Protein AF-0000000067519388 (afdb_homodimer)

InterPro domains:
  IPR005149 Transcription regulator PadR, N-terminal [PF03551] (12-84)
  IPR036388 Winged helix-like DNA-binding domain superfamily [G3DSA:1.10.10.10] (2-97)
  IPR036390 Winged helix DNA-binding domain superfamily [SSF46785] (9-95)
  IPR052509 Metal-responsive DNA-binding regulator [PTHR33169] (10-103)

Sequence (226 aa):
MKHTGRHTGAFLLLFLAEGDNYGGQLLQKCEEELPVNPIDSAILYRTLKKLENEGAIESYVSTDYQDKPRKMYKITSAGKEQLADFQMDIEEKMKNLSFFLGKYKDLQEPDHDMKHTGRHTGAFLLLFLAEGDNYGGQLLQKCEEELPVNPIDSAILYRTLKKLENEGAIESYVSTDYQDKPRKMYKITSAGKEQLADFQMDIEEKMKNLSFFLGKYKDLQEPDHD

Nearest PDB structures (foldseek):
  6abt-assembly1_A  TM=7.427E-01  e=1.044E-06  Listeria monocytogenes
  7q34-assembly2_C  TM=7.460E-01  e=3.657E-06  Lactococcus lactis subsp. lactis
  5x11-assembly4_G  TM=7.293E-01  e=1.130E-05  Bacillus spizizenii str. W23
  2zfw-assembly1_A  TM=8.003E-01  e=2.397E-05  Synechococcus sp.
  1j0r-assembly2_B  TM=7.216E-01  e=1.046E-02  Bacillus subtilis

pLDDT: mean 90.97, std 15.03, range [30.31, 98.88]

Radius of gyration: 21.8 Å; Cα contacts (8 Å, |Δi|>4): 257; chains: 2; bounding box: 28×69×54 Å

Secondary structure (DSSP, 8-state):
-----TTHHHHHHHHHHH--EEHHHHHHHHHHH-SS----HHHHHHHHHHHHHTTSEEEEEE--SSSS-EEEEEE-HHHHHHHHHHHHHHHHHHHHHHHHHHHHHHHHS----/-----TTHHHHHHHHHHH--EEHHHHHHHHHHH-SS----HHHHHHHHHHHHHTTSEEEEEE--SSSS-EEEEEE-HHHHHHHHHHHHHHHHHHHHHHHHHHHHHHHHS----

Foldseek 3Di:
DQPLPPCLLLLLLVVQVVHKDALVVSQVCLVPPPPDRSDDSVSSVVSVVVCVVVVQKDWDWDPPDPPDITIIIHGDPVVVVVNVVSVVVVVVVVVVVVVVVVVVVCVVPPPPD/DQPLPPCLLLLLLVVQVVHKDALVVSQVCLVPPPPDRSDDSVSSVVSVVVCVVVVQKDWDWDPPDPPDITIIIHGDPVVVVVNVVSVVVVVVVVVVVVVVVVVVVCVVPPPPD

Structure (mmCIF, N/CA/C/O backbone):
data_AF-0000000067519388-model_v1
#
loop_
_entity.id
_entity.type
_entity.pdbx_description
1 polymer 'Transcriptional regulator, PadR family'
#
loop_
_atom_site.group_PDB
_atom_site.id
_atom_site.type_symbol
_atom_site.label_atom_id
_atom_site.label_alt_id
_atom_site.label_comp_id
_atom_site.label_asym_id
_atom_site.label_entity_id
_atom_site.label_seq_id
_atom_site.pdbx_PDB_ins_code
_atom_site.Cartn_x
_atom_site.Cartn_y
_atom_site.Cartn_z
_atom_site.occupancy
_atom_site.B_iso_or_equiv
_atom_site.auth_seq_id
_atom_site.auth_comp_id
_atom_site.auth_asym_id
_atom_site.auth_atom_id
_atom_site.pdbx_PDB_model_num
ATOM 1 N N . MET A 1 1 ? 15.117 -6.594 8.828 1 30.31 1 MET A N 1
ATOM 2 C CA . MET A 1 1 ? 14.141 -7.613 8.445 1 30.31 1 MET A CA 1
ATOM 3 C C . MET A 1 1 ? 13.398 -7.199 7.176 1 30.31 1 MET A C 1
ATOM 5 O O . MET A 1 1 ? 12.906 -6.074 7.078 1 30.31 1 MET A O 1
ATOM 9 N N . LYS A 1 2 ? 13.758 -7.914 6.152 1 40.78 2 LYS A N 1
ATOM 10 C CA . LYS A 1 2 ? 13.18 -7.547 4.863 1 40.78 2 LYS A CA 1
ATOM 11 C C . LYS A 1 2 ? 11.656 -7.562 4.914 1 40.78 2 LYS A C 1
ATOM 13 O O . LYS A 1 2 ? 11.062 -8.375 5.625 1 40.78 2 LYS A O 1
ATOM 18 N N . HIS A 1 3 ? 11.031 -6.512 4.859 1 46 3 HIS A N 1
ATOM 19 C CA . HIS A 1 3 ? 9.602 -6.223 4.91 1 46 3 HIS A CA 1
ATOM 20 C C . HIS A 1 3 ? 8.82 -7.145 3.977 1 46 3 HIS A C 1
ATOM 22 O O . HIS A 1 3 ? 9.312 -7.512 2.908 1 46 3 HIS A O 1
ATOM 28 N N . THR A 1 4 ? 8.344 -8.25 4.668 1 49.72 4 THR A N 1
ATOM 29 C CA . THR A 1 4 ? 7.375 -9.062 3.938 1 49.72 4 THR A CA 1
ATOM 30 C C . THR A 1 4 ? 6.383 -8.172 3.188 1 49.72 4 THR A C 1
ATOM 32 O O . THR A 1 4 ? 5.902 -7.176 3.729 1 49.72 4 THR A O 1
ATOM 35 N N . GLY A 1 5 ? 6.848 -8.062 2.025 1 57.84 5 GLY A N 1
ATOM 36 C CA . GLY A 1 5 ? 6.027 -7.172 1.221 1 57.84 5 GLY A CA 1
ATOM 37 C C . GLY A 1 5 ? 4.539 -7.402 1.411 1 57.84 5 GLY A C 1
ATOM 38 O O . GLY A 1 5 ? 4.066 -8.539 1.345 1 57.84 5 GLY A O 1
ATOM 39 N N . ARG A 1 6 ? 3.838 -6.504 1.97 1 68.06 6 ARG A N 1
ATOM 40 C CA . ARG A 1 6 ? 2.414 -6.473 2.287 1 68.06 6 ARG A CA 1
ATOM 41 C C . ARG A 1 6 ? 1.591 -7.109 1.171 1 68.06 6 ARG A C 1
ATOM 43 O O . ARG A 1 6 ? 0.549 -7.715 1.429 1 68.06 6 ARG A O 1
ATOM 50 N N . HIS A 1 7 ? 2.145 -7.23 0.018 1 89.12 7 HIS A N 1
ATOM 51 C CA . HIS A 1 7 ? 1.306 -7.68 -1.088 1 89.12 7 HIS A CA 1
ATOM 52 C C . HIS A 1 7 ? 1.914 -8.891 -1.783 1 89.12 7 HIS A C 1
ATOM 54 O O . HIS A 1 7 ? 1.511 -9.242 -2.895 1 89.12 7 HIS A O 1
ATOM 60 N N . THR A 1 8 ? 2.803 -9.586 -1.057 1 95.25 8 THR A N 1
ATOM 61 C CA . THR A 1 8 ? 3.48 -10.719 -1.671 1 95.25 8 THR A CA 1
ATOM 62 C C . THR A 1 8 ? 2.482 -11.82 -2.02 1 95.25 8 THR A C 1
ATOM 64 O O . THR A 1 8 ? 2.516 -12.367 -3.123 1 95.25 8 THR A O 1
ATOM 67 N N . GLY A 1 9 ? 1.597 -12.102 -1.087 1 97.38 9 GLY A N 1
ATOM 68 C CA . GLY A 1 9 ? 0.578 -13.109 -1.345 1 97.38 9 GLY A CA 1
ATOM 69 C C . GLY A 1 9 ? -0.268 -12.797 -2.566 1 97.38 9 GLY A C 1
ATOM 70 O O . GLY A 1 9 ? -0.594 -13.695 -3.344 1 97.38 9 GLY A O 1
ATOM 71 N N . ALA A 1 10 ? -0.583 -11.57 -2.732 1 97.81 10 ALA A N 1
ATOM 72 C CA . ALA A 1 10 ? -1.388 -11.141 -3.871 1 97.81 10 ALA A CA 1
ATOM 73 C C . ALA A 1 10 ? -0.68 -11.438 -5.191 1 97.81 10 ALA A C 1
ATOM 75 O O . ALA A 1 10 ? -1.286 -11.977 -6.121 1 97.81 10 ALA A O 1
ATOM 76 N N . PHE A 1 11 ? 0.58 -11.117 -5.219 1 97.81 11 PHE A N 1
ATOM 77 C CA . PHE A 1 11 ? 1.343 -11.312 -6.445 1 97.81 11 PHE A CA 1
ATOM 78 C C . PHE A 1 11 ? 1.516 -12.797 -6.742 1 97.81 11 PHE A C 1
ATOM 80 O O . PHE A 1 11 ? 1.426 -13.219 -7.898 1 97.81 11 PHE A O 1
ATOM 87 N N . LEU A 1 12 ? 1.751 -13.547 -5.699 1 98.44 12 LEU A N 1
ATOM 88 C CA . LEU A 1 12 ? 1.941 -14.977 -5.91 1 98.44 12 LEU A CA 1
ATOM 89 C C . LEU A 1 12 ? 0.646 -15.633 -6.379 1 98.44 12 LEU A C 1
ATOM 91 O O . LEU A 1 12 ? 0.663 -16.469 -7.281 1 98.44 12 LEU A O 1
ATOM 95 N N . LEU A 1 13 ? -0.438 -15.289 -5.785 1 98.69 13 LEU A N 1
ATOM 96 C CA . LEU A 1 13 ? -1.729 -15.797 -6.238 1 98.69 13 LEU A CA 1
ATOM 97 C C . LEU A 1 13 ? -2.004 -15.375 -7.68 1 98.69 13 LEU A C 1
ATOM 99 O O . LEU A 1 13 ? -2.568 -16.156 -8.453 1 98.69 13 LEU A O 1
ATOM 103 N N . LEU A 1 14 ? -1.642 -14.156 -7.965 1 98.56 14 LEU A N 1
ATOM 104 C CA . LEU A 1 14 ? -1.812 -13.641 -9.32 1 98.56 14 LEU A CA 1
ATOM 105 C C . LEU A 1 14 ? -1.062 -14.5 -10.328 1 98.56 14 LEU A C 1
ATOM 107 O O . LEU A 1 14 ? -1.627 -14.906 -11.344 1 98.56 14 LEU A O 1
ATOM 111 N N . PHE A 1 15 ? 0.205 -14.82 -10.047 1 98.44 15 PHE A N 1
ATOM 112 C CA . PH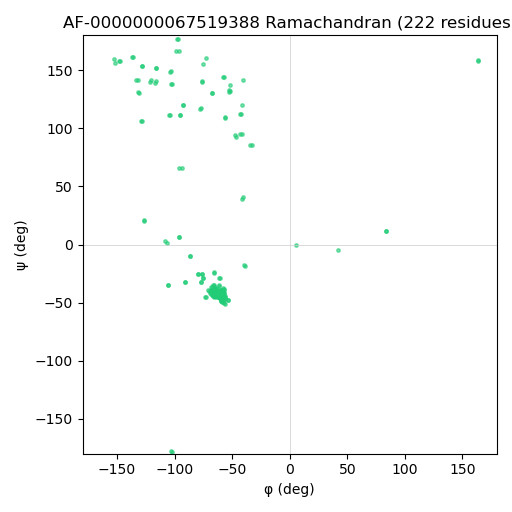E A 1 15 ? 1.018 -15.633 -10.945 1 98.44 15 PHE A CA 1
ATOM 113 C C . PHE A 1 15 ? 0.474 -17.047 -11.031 1 98.44 15 PHE A C 1
ATOM 115 O O . PHE A 1 15 ? 0.475 -17.656 -12.102 1 98.44 15 PHE A O 1
ATOM 122 N N . LEU A 1 16 ? -0.052 -17.547 -9.977 1 98.62 16 LEU A N 1
ATOM 123 C CA . LEU A 1 16 ? -0.571 -18.906 -9.961 1 98.62 16 LEU A CA 1
ATOM 124 C C . LEU A 1 16 ? -1.913 -18.984 -10.68 1 98.62 16 LEU A C 1
ATOM 126 O O . LEU A 1 16 ? -2.328 -20.062 -11.117 1 98.62 16 LEU A O 1
ATOM 130 N N . ALA A 1 17 ? -2.588 -17.859 -10.711 1 98.12 17 ALA A N 1
ATOM 131 C CA . ALA A 1 17 ? -3.838 -17.812 -11.461 1 98.12 17 ALA A CA 1
ATOM 132 C C . ALA A 1 17 ? -3.586 -17.984 -12.953 1 98.12 17 ALA A C 1
ATOM 134 O O . ALA A 1 17 ? -4.492 -18.359 -13.703 1 98.12 17 ALA A O 1
ATOM 135 N N . GLU A 1 18 ? -2.412 -17.672 -13.367 1 97.12 18 GLU A N 1
ATOM 136 C CA . GLU A 1 18 ? -2.027 -17.875 -14.758 1 97.12 18 GLU A CA 1
ATOM 137 C C . GLU A 1 18 ? -1.764 -19.359 -15.047 1 97.12 18 GLU A C 1
ATOM 139 O O . GLU A 1 18 ? -1.786 -19.766 -16.203 1 97.12 18 GLU A O 1
ATOM 144 N N . GLY A 1 19 ? -1.332 -20.094 -14.023 1 97.25 19 GLY A N 1
ATOM 145 C CA . GLY A 1 19 ? -1.005 -21.5 -14.141 1 97.25 19 GLY A CA 1
ATOM 146 C C . GLY A 1 19 ? -0.18 -22.031 -12.977 1 97.25 19 GLY A C 1
ATOM 147 O O . GLY A 1 19 ? 0.488 -21.25 -12.289 1 97.25 19 GLY A O 1
ATOM 148 N N . ASP A 1 20 ? -0.279 -23.328 -12.852 1 97.88 20 ASP A N 1
ATOM 149 C CA . ASP A 1 20 ? 0.53 -23.969 -11.82 1 97.88 20 ASP A CA 1
ATOM 150 C C . ASP A 1 20 ? 2.014 -23.672 -12.023 1 97.88 20 ASP A C 1
ATOM 152 O O . ASP A 1 20 ? 2.482 -23.562 -13.156 1 97.88 20 ASP A O 1
ATOM 156 N N . ASN A 1 21 ? 2.697 -23.531 -10.93 1 96.94 21 ASN A N 1
ATOM 157 C CA . ASN A 1 21 ? 4.121 -23.234 -11.016 1 96.94 21 ASN A CA 1
ATOM 158 C C . ASN A 1 21 ? 4.883 -23.75 -9.797 1 96.94 21 ASN A C 1
ATOM 160 O O . ASN A 1 21 ? 4.277 -24.062 -8.773 1 96.94 21 ASN A O 1
ATOM 164 N N . TYR A 1 22 ? 6.207 -23.922 -9.922 1 96.62 22 TYR A N 1
ATOM 165 C CA . TYR A 1 22 ? 7.039 -24.25 -8.773 1 96.62 22 TYR A CA 1
ATOM 166 C C . TYR A 1 22 ? 7.73 -23.016 -8.227 1 96.62 22 TYR A C 1
ATOM 168 O O . TYR A 1 22 ? 7.727 -21.953 -8.859 1 96.62 22 TYR A O 1
ATOM 176 N N . GLY A 1 23 ? 8.281 -23.125 -7.055 1 97.19 23 GLY A N 1
ATOM 177 C CA . GLY A 1 23 ? 8.844 -21.984 -6.336 1 97.19 23 GLY A CA 1
ATOM 178 C C . GLY A 1 23 ? 9.898 -21.234 -7.133 1 97.19 23 GLY A C 1
ATOM 179 O O . GLY A 1 23 ? 9.891 -20 -7.18 1 97.19 23 GLY A O 1
ATOM 180 N N . GLY A 1 24 ? 10.75 -21.984 -7.723 1 96.62 24 GLY A N 1
ATOM 181 C CA . GLY A 1 24 ? 11.812 -21.375 -8.5 1 96.62 24 GLY A CA 1
ATOM 182 C C . GLY A 1 24 ? 11.305 -20.531 -9.656 1 96.62 24 GLY A C 1
ATOM 183 O O . GLY A 1 24 ? 11.82 -19.453 -9.914 1 96.62 24 GLY A O 1
ATOM 184 N N . GLN A 1 25 ? 10.391 -21.031 -10.312 1 96.69 25 GLN A N 1
ATOM 185 C CA . GLN A 1 25 ? 9.812 -20.281 -11.43 1 96.69 25 GLN A CA 1
ATOM 186 C C . GLN A 1 25 ? 9.047 -19.062 -10.93 1 96.69 25 GLN A C 1
ATOM 188 O O . GLN A 1 25 ? 9.062 -18 -11.578 1 96.69 25 GLN A O 1
ATOM 193 N N . LEU A 1 26 ? 8.359 -19.203 -9.859 1 98.12 26 LEU A N 1
ATOM 194 C CA . LEU A 1 26 ? 7.664 -18.062 -9.273 1 98.12 26 LEU A CA 1
ATOM 195 C C . LEU A 1 26 ? 8.648 -16.969 -8.875 1 98.12 26 LEU A C 1
ATOM 197 O O . LEU A 1 26 ? 8.391 -15.781 -9.086 1 98.12 26 LEU A O 1
ATOM 201 N N . LEU A 1 27 ? 9.711 -17.406 -8.32 1 97.75 27 LEU A N 1
ATOM 202 C CA . LEU A 1 27 ? 10.75 -16.469 -7.941 1 97.75 27 LEU A CA 1
ATOM 203 C C . LEU A 1 27 ? 11.273 -15.719 -9.164 1 97.75 27 LEU A C 1
ATOM 205 O O . LEU A 1 27 ? 11.438 -14.492 -9.125 1 97.75 27 LEU A O 1
ATOM 209 N N . GLN A 1 28 ? 11.477 -16.438 -10.219 1 97.81 28 GLN A N 1
ATOM 210 C CA . GLN A 1 28 ? 11.945 -15.852 -11.469 1 97.81 28 GLN A CA 1
ATOM 211 C C . GLN A 1 28 ? 10.93 -14.867 -12.031 1 97.81 28 GLN A C 1
ATOM 213 O O . GLN A 1 28 ? 11.297 -13.797 -12.516 1 97.81 28 GLN A O 1
ATOM 218 N N . LYS A 1 29 ? 9.68 -15.211 -11.984 1 97.75 29 LYS A N 1
ATOM 219 C CA . LYS A 1 29 ? 8.625 -14.32 -12.453 1 97.75 29 LYS A CA 1
ATOM 220 C C . LYS A 1 29 ? 8.609 -13.023 -11.656 1 97.75 29 LYS A C 1
ATOM 222 O O . LYS A 1 29 ? 8.445 -11.938 -12.234 1 97.75 29 LYS A O 1
ATOM 227 N N . CYS A 1 30 ? 8.742 -13.125 -10.336 1 97 30 CYS A N 1
ATOM 228 C CA . CYS A 1 30 ? 8.812 -11.93 -9.508 1 97 30 CYS A CA 1
ATOM 229 C C . CYS A 1 30 ? 9.953 -11.023 -9.953 1 97 30 CYS A C 1
ATOM 231 O O . CYS A 1 30 ? 9.773 -9.82 -10.109 1 97 30 CYS A O 1
ATOM 233 N N . GLU A 1 31 ? 11.07 -11.578 -10.211 1 97 31 GLU A N 1
ATOM 234 C CA . GLU A 1 31 ? 12.266 -10.836 -10.594 1 97 31 GLU A CA 1
ATOM 235 C C . GLU A 1 31 ? 12.102 -10.203 -11.969 1 97 31 GLU A C 1
ATOM 237 O O . GLU A 1 31 ? 12.523 -9.062 -12.195 1 97 31 GLU A O 1
ATOM 242 N N . GLU A 1 32 ? 11.438 -10.891 -12.836 1 97.81 32 GLU A N 1
ATOM 243 C CA . GLU A 1 32 ? 11.391 -10.484 -14.234 1 97.81 32 GLU A CA 1
ATOM 244 C C . GLU A 1 32 ? 10.195 -9.562 -14.5 1 97.81 32 GLU A C 1
ATOM 246 O O . GLU A 1 32 ? 10.266 -8.68 -15.359 1 97.81 32 GLU A O 1
ATOM 251 N N . GLU A 1 33 ? 9.141 -9.789 -13.789 1 97.69 33 GLU A N 1
ATOM 252 C CA . GLU A 1 33 ? 7.914 -9.133 -14.219 1 97.69 33 GLU A CA 1
ATOM 253 C C . GLU A 1 33 ? 7.562 -7.969 -13.297 1 97.69 33 GLU A C 1
ATOM 255 O O . GLU A 1 33 ? 6.957 -6.984 -13.734 1 97.69 33 GLU A O 1
ATOM 260 N N . LEU A 1 34 ? 7.828 -8.078 -12.023 1 96.56 34 LEU A N 1
ATOM 261 C CA . LEU A 1 34 ? 7.469 -6.988 -11.125 1 96.56 34 LEU A CA 1
ATOM 262 C C . LEU A 1 34 ? 8.305 -5.75 -11.414 1 96.56 34 LEU A C 1
ATOM 264 O O . LEU A 1 34 ? 9.539 -5.828 -11.492 1 96.56 34 LEU A O 1
ATOM 268 N N . PRO A 1 35 ? 7.66 -4.637 -11.547 1 96.69 35 PRO A N 1
ATOM 269 C CA . PRO A 1 35 ? 8.414 -3.404 -11.781 1 96.69 35 PRO A CA 1
ATOM 270 C C . PRO A 1 35 ? 9.43 -3.109 -10.68 1 96.69 35 PRO A C 1
ATOM 272 O O . PRO A 1 35 ? 10.539 -2.652 -10.961 1 96.69 35 PRO A O 1
ATOM 275 N N . VAL A 1 36 ? 9.07 -3.273 -9.469 1 94.38 36 VAL A N 1
ATOM 276 C CA . VAL A 1 36 ? 9.922 -3.172 -8.289 1 94.38 36 VAL A CA 1
ATOM 277 C C . VAL A 1 36 ? 9.766 -4.422 -7.426 1 94.38 36 VAL A C 1
ATOM 279 O O . VAL A 1 36 ? 8.789 -4.551 -6.688 1 94.38 36 VAL A O 1
ATOM 282 N N . ASN A 1 37 ? 10.75 -5.289 -7.422 1 93.12 37 ASN A N 1
ATOM 283 C CA . ASN A 1 37 ? 10.586 -6.594 -6.793 1 93.12 37 ASN A CA 1
ATOM 284 C C . ASN A 1 37 ? 11.109 -6.598 -5.359 1 93.12 37 ASN A C 1
ATOM 286 O O . ASN A 1 37 ? 12.32 -6.539 -5.133 1 93.12 37 ASN A O 1
ATOM 290 N N . PRO A 1 38 ? 10.234 -6.707 -4.445 1 90.06 38 PRO A N 1
ATOM 291 C CA . PRO A 1 38 ? 10.68 -6.824 -3.053 1 90.06 38 PRO A CA 1
ATOM 292 C C . PRO A 1 38 ? 10.75 -8.273 -2.574 1 90.06 38 PRO A C 1
ATOM 294 O O . PRO A 1 38 ? 10.984 -8.523 -1.39 1 90.06 38 PRO A O 1
ATOM 297 N N . ILE A 1 39 ? 10.555 -9.219 -3.395 1 94.38 39 ILE A N 1
ATOM 298 C CA . ILE A 1 39 ? 10.344 -10.609 -2.998 1 94.38 39 ILE A CA 1
ATOM 299 C C . ILE A 1 39 ? 11.609 -11.422 -3.258 1 94.38 39 ILE A C 1
ATOM 301 O O . ILE A 1 39 ? 12.016 -11.594 -4.41 1 94.38 39 ILE A O 1
ATOM 305 N N . ASP A 1 40 ? 12.219 -11.836 -2.154 1 94.75 40 ASP A N 1
ATOM 306 C CA . ASP A 1 40 ? 13.336 -12.773 -2.293 1 94.75 40 ASP A CA 1
ATOM 307 C C . ASP A 1 40 ? 12.906 -14.195 -1.941 1 94.75 40 ASP A C 1
ATOM 309 O O . ASP A 1 40 ? 11.727 -14.445 -1.687 1 94.75 40 ASP A O 1
ATOM 313 N N . SER A 1 41 ? 13.883 -15.125 -1.99 1 96 41 SER A N 1
ATOM 314 C CA . SER A 1 41 ? 13.578 -16.547 -1.804 1 96 41 SER A CA 1
ATOM 315 C C . SER A 1 41 ? 12.922 -16.797 -0.449 1 96 41 SER A C 1
ATOM 317 O O . SER A 1 41 ? 11.914 -17.484 -0.362 1 96 41 SER A O 1
ATOM 319 N N . ALA A 1 42 ? 13.453 -16.219 0.549 1 95.75 42 ALA A N 1
ATOM 320 C CA . ALA A 1 42 ? 12.922 -16.422 1.895 1 95.75 42 ALA A CA 1
ATOM 321 C C . ALA A 1 42 ? 11.477 -15.945 1.99 1 95.75 42 ALA A C 1
ATOM 323 O O . ALA A 1 42 ? 10.609 -16.672 2.486 1 95.75 42 ALA A O 1
ATOM 324 N N . ILE A 1 43 ? 11.211 -14.812 1.463 1 96 43 ILE A N 1
ATOM 325 C CA . ILE A 1 43 ? 9.883 -14.203 1.49 1 96 43 ILE A CA 1
ATOM 326 C C . ILE A 1 43 ? 8.914 -15.047 0.662 1 96 43 ILE A C 1
ATOM 328 O O . ILE A 1 43 ? 7.781 -15.297 1.081 1 96 43 ILE A O 1
ATOM 332 N N . LEU A 1 44 ? 9.359 -15.438 -0.458 1 97.25 44 LEU A N 1
ATOM 333 C CA . LEU A 1 44 ? 8.5 -16.203 -1.359 1 97.25 44 LEU A CA 1
ATOM 334 C C . LEU A 1 44 ? 8.023 -17.5 -0.695 1 97.25 44 LEU A C 1
ATOM 336 O O . LEU A 1 44 ? 6.824 -17.766 -0.644 1 97.25 44 LEU A O 1
ATOM 340 N N . TYR A 1 45 ? 8.938 -18.188 -0.136 1 97.5 45 TYR A N 1
ATOM 341 C CA . TYR A 1 45 ? 8.586 -19.516 0.359 1 97.5 45 TYR A CA 1
ATOM 342 C C . TYR A 1 45 ? 7.82 -19.422 1.673 1 97.5 45 TYR A C 1
ATOM 344 O O . TYR A 1 45 ? 6.953 -20.25 1.955 1 97.5 45 TYR A O 1
ATOM 352 N N . ARG A 1 46 ? 8.117 -18.469 2.414 1 97.31 46 ARG A N 1
ATOM 353 C CA . ARG A 1 46 ? 7.316 -18.203 3.604 1 97.31 46 ARG A CA 1
ATOM 354 C C . ARG A 1 46 ? 5.875 -17.875 3.227 1 97.31 46 ARG A C 1
ATOM 356 O O . ARG A 1 46 ? 4.938 -18.344 3.881 1 97.31 46 ARG A O 1
ATOM 363 N N . THR A 1 47 ? 5.781 -17.062 2.24 1 97.75 47 THR A N 1
ATOM 364 C CA . THR A 1 47 ? 4.453 -16.672 1.796 1 97.75 47 THR A CA 1
ATOM 365 C C . THR A 1 47 ? 3.713 -17.859 1.18 1 97.75 47 THR A C 1
ATOM 367 O O . THR A 1 47 ? 2.51 -18.016 1.396 1 97.75 47 THR A O 1
ATOM 370 N N . LEU A 1 48 ? 4.402 -18.672 0.421 1 98.19 48 LEU A N 1
ATOM 371 C CA . LEU A 1 48 ? 3.783 -19.875 -0.13 1 98.19 48 LEU A CA 1
ATOM 372 C C . LEU A 1 48 ? 3.273 -20.781 0.984 1 98.19 48 LEU A C 1
ATOM 374 O O . LEU A 1 48 ? 2.16 -21.312 0.903 1 98.19 48 LEU A O 1
ATOM 378 N N . LYS A 1 49 ? 4.086 -20.953 1.953 1 98 49 LYS A N 1
ATOM 379 C CA . LYS A 1 49 ? 3.688 -21.766 3.09 1 98 49 LYS A CA 1
ATOM 380 C C . LYS A 1 49 ? 2.443 -21.203 3.77 1 98 49 LYS A C 1
ATOM 382 O O . LYS A 1 49 ? 1.519 -21.953 4.102 1 98 49 LYS A O 1
ATOM 387 N N . LYS A 1 50 ? 2.422 -19.969 4.008 1 97.88 50 LYS A N 1
ATOM 388 C CA . LYS A 1 50 ? 1.271 -19.297 4.613 1 97.88 50 LYS A CA 1
ATOM 389 C C . LYS A 1 50 ? 0.015 -19.5 3.77 1 97.88 50 LYS A C 1
ATOM 391 O O . LYS A 1 50 ? -1.043 -19.844 4.297 1 97.88 50 LYS A O 1
ATOM 396 N N . LEU A 1 51 ? 0.125 -19.25 2.465 1 98.38 51 LEU A N 1
ATOM 397 C CA . LEU A 1 51 ? -1.002 -19.406 1.55 1 98.38 51 LEU A CA 1
ATOM 398 C C . LEU A 1 51 ? -1.52 -20.844 1.558 1 98.38 51 LEU A C 1
ATOM 400 O O . LEU A 1 51 ? -2.727 -21.062 1.463 1 98.38 51 LEU A O 1
ATOM 404 N N . GLU A 1 52 ? -0.606 -21.75 1.62 1 98.62 52 GLU A N 1
ATOM 405 C CA . GLU A 1 52 ? -0.986 -23.156 1.67 1 98.62 52 GLU A CA 1
ATOM 406 C C . GLU A 1 52 ? -1.73 -23.484 2.961 1 98.62 52 GLU A C 1
ATOM 408 O O . GLU A 1 52 ? -2.764 -24.156 2.936 1 98.62 52 GLU A O 1
ATOM 413 N N . ASN A 1 53 ? -1.191 -22.953 4.086 1 98.31 53 ASN A N 1
ATOM 414 C CA . ASN A 1 53 ? -1.837 -23.141 5.379 1 98.31 53 ASN A CA 1
ATOM 415 C C . ASN A 1 53 ? -3.238 -22.547 5.402 1 98.31 53 ASN A C 1
ATOM 417 O O . ASN A 1 53 ? -4.137 -23.062 6.062 1 98.31 53 ASN A O 1
ATOM 421 N N . GLU A 1 54 ? -3.457 -21.531 4.629 1 97.81 54 GLU A N 1
ATOM 422 C CA . GLU A 1 54 ? -4.734 -20.828 4.559 1 97.81 54 GLU A CA 1
ATOM 423 C C . GLU A 1 54 ? -5.68 -21.5 3.562 1 97.81 54 GLU A C 1
ATOM 425 O O . GLU A 1 54 ? -6.836 -21.094 3.432 1 97.81 54 GLU A O 1
ATOM 430 N N . GLY A 1 55 ? -5.156 -22.391 2.84 1 98.56 55 GLY A N 1
ATOM 431 C CA . GLY A 1 55 ? -5.957 -23.109 1.866 1 98.56 55 GLY A CA 1
ATOM 432 C C . GLY A 1 55 ? -6.109 -22.375 0.55 1 98.56 55 GLY A C 1
ATOM 433 O O . GLY A 1 55 ? -6.938 -22.75 -0.284 1 98.56 55 GLY A O 1
ATOM 434 N N . ALA A 1 56 ? -5.359 -21.344 0.347 1 98.81 56 ALA A N 1
ATOM 435 C CA . ALA A 1 56 ? -5.457 -20.531 -0.861 1 98.81 56 ALA A CA 1
ATOM 436 C C . ALA A 1 56 ? -4.727 -21.188 -2.029 1 98.81 56 ALA A C 1
ATOM 438 O O . ALA A 1 56 ? -5.004 -20.891 -3.191 1 98.81 56 ALA A O 1
ATOM 439 N N . ILE A 1 57 ? -3.744 -22.016 -1.699 1 98.88 57 ILE A N 1
ATOM 440 C CA . ILE A 1 57 ? -3.057 -22.812 -2.705 1 98.88 57 ILE A CA 1
ATOM 441 C C . ILE A 1 57 ? -2.871 -24.25 -2.191 1 98.88 57 ILE A C 1
ATOM 443 O O . ILE A 1 57 ? -3.047 -24.516 -1 1 98.88 57 ILE A O 1
ATOM 447 N N . GLU A 1 58 ? -2.637 -25.109 -3.08 1 98.81 58 GLU A N 1
ATOM 448 C CA . GLU A 1 58 ? -2.252 -26.484 -2.779 1 98.81 58 GLU A CA 1
ATOM 449 C C . GLU A 1 58 ? -0.988 -26.891 -3.535 1 98.81 58 GLU A C 1
ATOM 451 O O . GLU A 1 58 ? -0.662 -26.297 -4.566 1 98.81 58 GLU A O 1
ATOM 456 N N . SER A 1 59 ? -0.297 -27.812 -2.969 1 98.06 59 SER A N 1
ATOM 457 C CA . SER A 1 59 ? 0.912 -28.281 -3.641 1 98.06 59 SER A CA 1
ATOM 458 C C . SER A 1 59 ? 0.792 -29.75 -4.043 1 98.06 59 SER A C 1
ATOM 460 O O . SER A 1 59 ? -0.019 -30.484 -3.479 1 98.06 59 SER A O 1
ATOM 462 N N . TYR A 1 60 ? 1.452 -30.109 -5.027 1 96.5 60 TYR A N 1
ATOM 463 C CA . TYR A 1 60 ? 1.558 -31.484 -5.484 1 96.5 60 TYR A CA 1
ATOM 464 C C . TYR A 1 60 ? 2.918 -31.75 -6.121 1 96.5 60 TYR A C 1
ATOM 466 O O . TYR A 1 60 ? 3.627 -30.812 -6.492 1 96.5 60 TYR A O 1
ATOM 474 N N . VAL A 1 61 ? 3.297 -33 -6.152 1 94.75 61 VAL A N 1
ATOM 475 C CA . VAL A 1 61 ? 4.574 -33.375 -6.758 1 94.75 61 VAL A CA 1
ATOM 476 C C . VAL A 1 61 ? 4.363 -33.75 -8.227 1 94.75 61 VAL A C 1
ATOM 478 O O . VAL A 1 61 ? 3.488 -34.531 -8.547 1 94.75 61 VAL A O 1
ATOM 481 N N . SER A 1 62 ? 5.035 -33 -9.102 1 90.44 62 SER A N 1
ATOM 482 C CA . SER A 1 62 ? 4.977 -33.312 -10.531 1 90.44 62 SER A CA 1
ATOM 483 C C . SER A 1 62 ? 6.25 -34 -10.992 1 90.44 62 SER A C 1
ATOM 485 O O . SER A 1 62 ? 7.352 -33.656 -10.578 1 90.44 62 SER A O 1
ATOM 487 N N . THR A 1 63 ? 6.094 -35.062 -11.859 1 83.75 63 THR A N 1
ATOM 488 C CA . THR A 1 63 ? 7.219 -35.812 -12.406 1 83.75 63 THR A CA 1
ATOM 489 C C . THR A 1 63 ? 7.418 -35.469 -13.883 1 83.75 63 THR A C 1
ATOM 491 O O . THR A 1 63 ? 8.164 -36.188 -14.578 1 83.75 63 THR A O 1
ATOM 494 N N . ASP A 1 64 ? 6.551 -34.531 -14.367 1 71.25 64 ASP A N 1
ATOM 495 C CA . ASP A 1 64 ? 6.566 -34.219 -15.789 1 71.25 64 ASP A CA 1
ATOM 496 C C . ASP A 1 64 ? 7.891 -33.562 -16.188 1 71.25 64 ASP A C 1
ATOM 498 O O . ASP A 1 64 ? 8.297 -33.625 -17.359 1 71.25 64 ASP A O 1
ATOM 502 N N . TYR A 1 65 ? 8.406 -32.812 -15.359 1 60.81 65 TYR A N 1
ATOM 503 C CA . TYR A 1 65 ? 9.648 -32.156 -15.75 1 60.81 65 TYR A CA 1
ATOM 504 C C . TYR A 1 65 ? 10.82 -33.125 -15.703 1 60.81 65 TYR A C 1
ATOM 506 O O . TYR A 1 65 ? 10.711 -34.219 -15.117 1 60.81 65 TYR A O 1
ATOM 514 N N . GLN A 1 66 ? 11.859 -32.781 -16.516 1 57.59 66 GLN A N 1
ATOM 515 C CA . GLN A 1 66 ? 13.125 -33.5 -16.609 1 57.59 66 GLN A CA 1
ATOM 516 C C . GLN A 1 66 ? 13.617 -33.938 -15.234 1 57.59 66 GLN A C 1
ATOM 518 O O . GLN A 1 66 ? 13.773 -33.125 -14.328 1 57.59 66 GLN A O 1
ATOM 523 N N . ASP A 1 67 ? 13.766 -35.312 -15.109 1 63.78 67 ASP A N 1
ATOM 524 C CA . ASP A 1 67 ? 14.359 -36.438 -14.352 1 63.78 67 ASP A CA 1
ATOM 525 C C . ASP A 1 67 ? 14.258 -36.188 -12.852 1 63.78 67 ASP A C 1
ATOM 527 O O . ASP A 1 67 ? 14.836 -36.938 -12.055 1 63.78 67 ASP A O 1
ATOM 531 N N . LYS A 1 68 ? 13.711 -34.875 -12.328 1 80.81 68 LYS A N 1
ATOM 532 C CA . LYS A 1 68 ? 13.602 -34.812 -10.867 1 80.81 68 LYS A CA 1
ATOM 533 C C . LYS A 1 68 ? 12.219 -34.312 -10.445 1 80.81 68 LYS A C 1
ATOM 535 O O . LYS A 1 68 ? 11.672 -33.375 -11.055 1 80.81 68 LYS A O 1
ATOM 540 N N . PRO A 1 69 ? 11.633 -35.031 -9.562 1 88.44 69 PRO A N 1
ATOM 541 C CA . PRO A 1 69 ? 10.352 -34.594 -9.008 1 88.44 69 PRO A CA 1
ATOM 542 C C . PRO A 1 69 ? 10.406 -33.156 -8.477 1 88.44 69 PRO A C 1
ATOM 544 O O . PRO A 1 69 ? 11.422 -32.75 -7.918 1 88.44 69 PRO A O 1
ATOM 547 N N . ARG A 1 70 ? 9.352 -32.281 -8.867 1 91.19 70 ARG A N 1
ATOM 548 C CA . ARG A 1 70 ? 9.273 -30.891 -8.398 1 91.19 70 ARG A CA 1
ATOM 549 C C . ARG A 1 70 ? 7.961 -30.641 -7.656 1 91.19 70 ARG A C 1
ATOM 551 O O . ARG A 1 70 ? 6.902 -31.094 -8.086 1 91.19 70 ARG A O 1
ATOM 558 N N . LYS A 1 71 ? 8.141 -29.906 -6.629 1 95.12 71 LYS A N 1
ATOM 559 C CA . LYS A 1 71 ? 6.941 -29.469 -5.918 1 95.12 71 LYS A CA 1
ATOM 560 C C . LYS A 1 71 ? 6.254 -28.328 -6.656 1 95.12 71 LYS A C 1
ATOM 562 O O . LYS A 1 71 ? 6.84 -27.266 -6.844 1 95.12 71 LYS A O 1
ATOM 567 N N . MET A 1 72 ? 5.031 -28.609 -7.07 1 97 72 MET A N 1
ATOM 568 C CA . MET A 1 72 ? 4.223 -27.656 -7.816 1 97 72 MET A CA 1
ATOM 569 C C . MET A 1 72 ? 3.152 -27.031 -6.918 1 97 72 MET A C 1
ATOM 571 O O . MET A 1 72 ? 2.688 -27.672 -5.973 1 97 72 MET A O 1
ATOM 575 N N . TYR A 1 73 ? 2.842 -25.766 -7.246 1 98.5 73 TYR A N 1
ATOM 576 C CA . TYR A 1 73 ? 1.771 -25.078 -6.535 1 98.5 73 TYR A CA 1
ATOM 577 C C . TYR A 1 73 ? 0.627 -24.734 -7.48 1 98.5 73 TYR A C 1
ATOM 579 O O . TYR A 1 73 ? 0.857 -24.328 -8.625 1 98.5 73 TYR A O 1
ATOM 587 N N . LYS A 1 74 ? -0.567 -24.891 -6.949 1 98.69 74 LYS A N 1
ATOM 588 C CA . LYS A 1 74 ? -1.772 -24.531 -7.691 1 98.69 74 LYS A CA 1
ATOM 589 C C . LYS A 1 74 ? -2.725 -23.719 -6.828 1 98.69 74 LYS A C 1
ATOM 591 O O . LYS A 1 74 ? -2.863 -23.969 -5.629 1 98.69 74 LYS A O 1
ATOM 596 N N . ILE A 1 75 ? -3.371 -22.719 -7.43 1 98.81 75 ILE A N 1
ATOM 597 C CA . ILE A 1 75 ? -4.34 -21.891 -6.727 1 98.81 75 ILE A CA 1
ATOM 598 C C . ILE A 1 75 ? -5.652 -22.641 -6.562 1 98.81 75 ILE A C 1
ATOM 600 O O . ILE A 1 75 ? -6.059 -23.406 -7.457 1 98.81 75 ILE A O 1
ATOM 604 N N . THR A 1 76 ? -6.277 -22.516 -5.418 1 98.81 76 THR A N 1
ATOM 605 C CA . THR A 1 76 ? -7.566 -23.141 -5.152 1 98.81 76 THR A CA 1
ATOM 606 C C . THR A 1 76 ? -8.711 -22.156 -5.375 1 98.81 76 THR A C 1
ATOM 608 O O . THR A 1 76 ? -8.469 -20.984 -5.719 1 98.81 76 THR A O 1
ATOM 611 N N . SER A 1 77 ? -9.969 -22.641 -5.227 1 98.56 77 SER A N 1
ATOM 612 C CA . SER A 1 77 ? -11.125 -21.75 -5.281 1 98.56 77 SER A CA 1
ATOM 613 C C . SER A 1 77 ? -11.047 -20.688 -4.195 1 98.56 77 SER A C 1
ATOM 615 O O . SER A 1 77 ? -11.383 -19.531 -4.434 1 98.56 77 SER A O 1
ATOM 617 N N . ALA A 1 78 ? -10.617 -21.062 -3.053 1 98.69 78 ALA A N 1
ATOM 618 C CA . ALA A 1 78 ? -10.43 -20.109 -1.96 1 98.69 78 ALA A CA 1
ATOM 619 C C . ALA A 1 78 ? -9.367 -19.078 -2.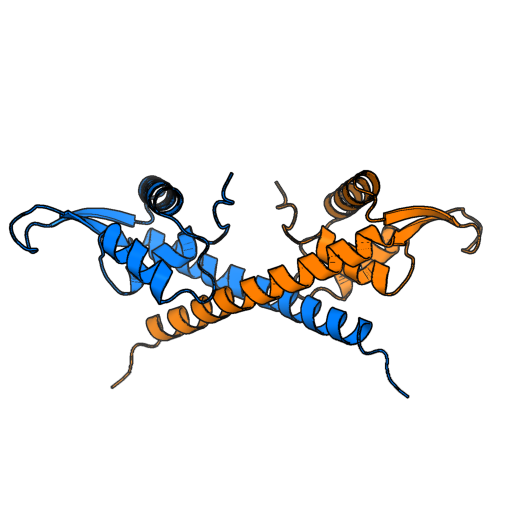311 1 98.69 78 ALA A C 1
ATOM 621 O O . ALA A 1 78 ? -9.5 -17.906 -1.966 1 98.69 78 ALA A O 1
ATOM 622 N N . GLY A 1 79 ? -8.32 -19.531 -2.994 1 98.69 79 GLY A N 1
ATOM 623 C CA . GLY A 1 79 ? -7.27 -18.625 -3.436 1 98.69 79 GLY A CA 1
ATOM 624 C C . GLY A 1 79 ? -7.746 -17.609 -4.465 1 98.69 79 GLY A C 1
ATOM 625 O O . GLY A 1 79 ? -7.324 -16.453 -4.441 1 98.69 79 GLY A O 1
ATOM 626 N N . LYS A 1 80 ? -8.609 -18.078 -5.316 1 98.44 80 LYS A N 1
ATOM 627 C CA . LYS A 1 80 ? -9.188 -17.188 -6.312 1 98.44 80 LYS A CA 1
ATOM 628 C C . LYS A 1 80 ? -10.062 -16.125 -5.656 1 98.44 80 LYS A C 1
ATOM 630 O O . LYS A 1 80 ? -10.07 -14.969 -6.082 1 98.44 80 LYS A O 1
ATOM 635 N N . GLU A 1 81 ? -10.758 -16.531 -4.66 1 98.44 81 GLU A N 1
ATOM 636 C CA . GLU A 1 81 ? -11.562 -15.578 -3.904 1 98.44 81 GLU A CA 1
ATOM 637 C C . GLU A 1 81 ? -10.68 -14.57 -3.178 1 98.44 81 GLU A C 1
ATOM 639 O O . GLU A 1 81 ? -10.953 -13.375 -3.188 1 98.44 81 GLU A O 1
ATOM 644 N N . GLN A 1 82 ? -9.641 -15.062 -2.633 1 98.12 82 GLN A N 1
ATOM 645 C CA . GLN A 1 82 ? -8.688 -14.195 -1.954 1 98.12 82 GLN A CA 1
ATOM 646 C C . GLN A 1 82 ? -8.039 -13.219 -2.936 1 98.12 82 GLN A C 1
ATOM 648 O O . GLN A 1 82 ? -7.844 -12.047 -2.613 1 98.12 82 GLN A O 1
ATOM 653 N N . LEU A 1 83 ? -7.723 -13.727 -4.086 1 98.31 83 LEU A N 1
ATOM 654 C CA . LEU A 1 83 ? -7.148 -12.891 -5.133 1 98.31 83 LEU A CA 1
ATOM 655 C C . LEU A 1 83 ? -8.102 -11.766 -5.52 1 98.31 83 LEU A C 1
ATOM 657 O O . LEU A 1 83 ? -7.68 -10.617 -5.691 1 98.31 83 LEU A O 1
ATOM 661 N N . ALA A 1 84 ? -9.352 -12.102 -5.621 1 98.12 84 ALA A N 1
ATOM 662 C CA . ALA A 1 84 ? -10.359 -11.094 -5.934 1 98.12 84 ALA A CA 1
ATOM 663 C C . ALA A 1 84 ? -10.461 -10.055 -4.82 1 98.12 84 ALA A C 1
ATOM 665 O O . ALA A 1 84 ? -10.609 -8.859 -5.094 1 98.12 84 ALA A O 1
ATOM 666 N N . ASP A 1 85 ? -10.383 -10.492 -3.639 1 97.5 85 ASP A N 1
ATOM 667 C CA . ASP A 1 85 ? -10.391 -9.57 -2.504 1 97.5 85 ASP A CA 1
ATOM 668 C C . ASP A 1 85 ? -9.188 -8.633 -2.551 1 97.5 85 ASP A C 1
ATOM 670 O O . ASP A 1 85 ? -9.32 -7.434 -2.283 1 97.5 85 ASP A O 1
ATOM 674 N N . PHE A 1 86 ? -8.023 -9.195 -2.863 1 97 86 PHE A N 1
ATOM 675 C CA . PHE A 1 86 ? -6.82 -8.383 -2.996 1 97 86 PHE A CA 1
ATOM 676 C C . PHE A 1 86 ? -7 -7.316 -4.07 1 97 86 PHE A C 1
ATOM 678 O O . PHE A 1 86 ? -6.586 -6.172 -3.889 1 97 86 PHE A O 1
ATOM 685 N N . GLN A 1 87 ? -7.582 -7.77 -5.148 1 97.5 87 GLN A N 1
ATOM 686 C CA . GLN A 1 87 ? -7.805 -6.832 -6.246 1 97.5 87 GLN A CA 1
ATOM 687 C C . GLN A 1 87 ? -8.664 -5.652 -5.797 1 97.5 87 GLN A C 1
ATOM 689 O O . GLN A 1 87 ? -8.352 -4.5 -6.109 1 97.5 87 GLN A O 1
ATOM 694 N N . MET A 1 88 ? -9.68 -5.879 -5.066 1 96.81 88 MET A N 1
ATOM 695 C CA . MET A 1 88 ? -10.555 -4.824 -4.57 1 96.81 88 MET A CA 1
ATOM 696 C C . MET A 1 88 ? -9.812 -3.902 -3.609 1 96.81 88 MET A C 1
ATOM 698 O O . MET A 1 88 ? -9.938 -2.68 -3.688 1 96.81 88 MET A O 1
ATOM 702 N N . ASP A 1 89 ? -9.094 -4.453 -2.775 1 94.56 89 ASP A N 1
ATOM 703 C CA . ASP A 1 89 ? -8.312 -3.686 -1.815 1 94.56 89 ASP A CA 1
ATOM 704 C C . ASP A 1 89 ? -7.285 -2.807 -2.527 1 94.56 89 ASP A C 1
ATOM 706 O O . ASP A 1 89 ? -7.094 -1.645 -2.162 1 94.56 89 ASP A O 1
ATOM 710 N N . ILE A 1 90 ? -6.664 -3.408 -3.469 1 95.38 90 ILE A N 1
ATOM 711 C CA . ILE A 1 90 ? -5.621 -2.711 -4.211 1 95.38 90 ILE A CA 1
ATOM 712 C C . ILE A 1 90 ? -6.23 -1.546 -4.988 1 95.38 90 ILE A C 1
ATOM 714 O O . ILE A 1 90 ? -5.629 -0.472 -5.078 1 95.38 90 ILE A O 1
ATOM 718 N N . GLU A 1 91 ? -7.414 -1.738 -5.527 1 96.44 91 GLU A N 1
ATOM 719 C CA . GLU A 1 91 ? -8.102 -0.655 -6.223 1 96.44 91 GLU A CA 1
ATOM 720 C C . GLU A 1 91 ? -8.367 0.52 -5.285 1 96.44 91 GLU A C 1
ATOM 722 O O . GLU A 1 91 ? -8.156 1.677 -5.656 1 96.44 91 GLU A O 1
ATOM 727 N N . GLU A 1 92 ? -8.828 0.235 -4.164 1 94.56 92 GLU A N 1
ATOM 728 C CA . GLU A 1 92 ? -9.094 1.278 -3.176 1 94.56 92 GLU A CA 1
ATOM 729 C C . GLU A 1 92 ? -7.809 1.987 -2.76 1 94.56 92 GLU A C 1
ATOM 731 O O . GLU A 1 92 ? -7.781 3.215 -2.643 1 94.56 92 GLU A O 1
ATOM 736 N N . LYS A 1 93 ? -6.793 1.251 -2.584 1 92.88 93 LYS A N 1
ATOM 737 C CA . LYS A 1 93 ? -5.5 1.813 -2.201 1 92.88 93 LYS A CA 1
ATOM 738 C C . LYS A 1 93 ? -4.953 2.729 -3.293 1 92.88 93 LYS A C 1
ATOM 740 O O . LYS A 1 93 ? -4.363 3.771 -3 1 92.88 93 LYS A O 1
ATOM 745 N N . MET A 1 94 ? -5.152 2.305 -4.48 1 95.88 94 MET A N 1
ATOM 746 C CA . MET A 1 94 ? -4.688 3.096 -5.617 1 95.88 94 MET A CA 1
ATOM 747 C C . MET A 1 94 ? -5.301 4.492 -5.598 1 95.88 94 MET A C 1
ATOM 749 O O . MET A 1 94 ? -4.637 5.469 -5.953 1 95.88 94 MET A O 1
ATOM 753 N N . LYS A 1 95 ? -6.52 4.602 -5.215 1 96.56 95 LYS A N 1
ATOM 754 C CA . LYS A 1 95 ? -7.184 5.898 -5.148 1 96.56 95 LYS A CA 1
ATOM 755 C C . LYS A 1 95 ? -6.488 6.82 -4.148 1 96.56 95 LYS A C 1
ATOM 757 O O . LYS A 1 95 ? -6.215 7.984 -4.453 1 96.56 95 LYS A O 1
ATOM 762 N N . ASN A 1 96 ? -6.191 6.297 -3.037 1 95.88 96 ASN A N 1
ATOM 763 C CA . ASN A 1 96 ? -5.535 7.09 -2.004 1 95.88 96 ASN A CA 1
ATOM 764 C C . ASN A 1 96 ? -4.109 7.465 -2.404 1 95.88 96 ASN A C 1
ATOM 766 O O . ASN A 1 96 ? -3.67 8.586 -2.168 1 95.88 96 ASN A O 1
ATOM 770 N N . LEU A 1 97 ? -3.418 6.547 -2.957 1 96.12 97 LEU A N 1
ATOM 771 C CA . LEU A 1 97 ? -2.035 6.816 -3.344 1 96.12 97 LEU A CA 1
ATOM 772 C C . LEU A 1 97 ? -1.975 7.84 -4.469 1 96.12 97 LEU A C 1
ATOM 774 O O . LEU A 1 97 ? -1.072 8.68 -4.504 1 96.12 97 LEU A O 1
ATOM 778 N N . SER A 1 98 ? -2.902 7.73 -5.395 1 97.25 98 SER A N 1
ATOM 779 C CA . SER A 1 98 ? -3 8.734 -6.449 1 97.25 98 SER A CA 1
ATOM 780 C C . SER A 1 98 ? -3.283 10.117 -5.871 1 97.25 98 SER A C 1
ATOM 782 O O . SER A 1 98 ? -2.695 11.109 -6.305 1 97.25 98 SER A O 1
ATOM 784 N N . PHE A 1 99 ? -4.223 10.172 -4.953 1 97.69 99 PHE A N 1
ATOM 785 C CA . PHE A 1 99 ? -4.504 11.422 -4.258 1 97.69 99 PHE A CA 1
ATOM 786 C C . PHE A 1 99 ? -3.234 11.992 -3.639 1 97.69 99 PHE A C 1
ATOM 788 O O . PHE A 1 99 ? -2.934 13.18 -3.807 1 97.69 99 PHE A O 1
ATOM 795 N N . PHE A 1 100 ? -2.488 11.133 -2.938 1 97.88 100 PHE A N 1
ATOM 796 C CA . PHE A 1 100 ? -1.255 11.547 -2.275 1 97.88 100 PHE A CA 1
ATOM 797 C C . PHE A 1 100 ? -0.282 12.156 -3.275 1 97.88 100 PHE A C 1
ATOM 799 O O . PHE A 1 100 ? 0.224 13.258 -3.059 1 97.88 100 PHE A O 1
ATOM 806 N N . LEU A 1 101 ? -0.064 11.461 -4.32 1 97.81 101 LEU A N 1
ATOM 807 C CA . LEU A 1 101 ? 0.917 11.906 -5.305 1 97.81 101 LEU A CA 1
ATOM 808 C C . LEU A 1 101 ? 0.469 13.203 -5.969 1 97.81 101 LEU A C 1
ATOM 810 O O . LEU A 1 101 ? 1.293 14.078 -6.25 1 97.81 101 LEU A O 1
ATOM 814 N N . GLY A 1 102 ? -0.817 13.289 -6.266 1 97.31 102 GLY A N 1
ATOM 815 C CA . GLY A 1 102 ? -1.352 14.516 -6.828 1 97.31 102 GLY A CA 1
ATOM 816 C C . GLY A 1 102 ? -1.157 15.719 -5.922 1 97.31 102 GLY A C 1
ATOM 817 O O . GLY A 1 102 ? -0.705 16.781 -6.371 1 97.31 102 GLY A O 1
ATOM 818 N N . LYS A 1 103 ? -1.475 15.57 -4.711 1 96.75 103 LYS A N 1
ATOM 819 C CA . LYS A 1 103 ? -1.357 16.656 -3.746 1 96.75 103 LYS A CA 1
ATOM 820 C C . LYS A 1 103 ? 0.104 17.031 -3.504 1 96.75 103 LYS A C 1
ATOM 822 O O . LYS A 1 103 ? 0.441 18.203 -3.371 1 96.75 103 LYS A O 1
ATOM 827 N N . TYR A 1 104 ? 0.91 16.094 -3.361 1 97.88 104 TYR A N 1
ATOM 828 C CA . TYR A 1 104 ? 2.336 16.328 -3.168 1 97.88 104 TYR A CA 1
ATOM 829 C C . TYR A 1 104 ? 2.91 17.156 -4.312 1 97.88 104 TYR A C 1
ATOM 831 O O . TYR A 1 104 ? 3.705 18.078 -4.086 1 97.88 104 TYR A O 1
ATOM 839 N N . LYS A 1 105 ? 2.562 16.75 -5.484 1 96 105 LYS A N 1
ATOM 840 C CA . LYS A 1 105 ? 3.012 17.5 -6.664 1 96 105 LYS A CA 1
ATOM 841 C C . LYS A 1 105 ? 2.58 18.953 -6.594 1 96 105 LYS A C 1
ATOM 843 O O . LYS A 1 105 ? 3.354 19.859 -6.93 1 96 105 LYS A O 1
ATOM 848 N N . ASP A 1 106 ? 1.367 19.188 -6.16 1 94.56 106 ASP A N 1
ATOM 849 C CA . ASP A 1 106 ? 0.84 20.547 -6.027 1 94.56 106 ASP A CA 1
ATOM 850 C C . ASP A 1 106 ? 1.664 21.359 -5.031 1 94.56 106 ASP A C 1
ATOM 852 O O . ASP A 1 106 ? 1.841 22.562 -5.203 1 94.56 106 ASP A O 1
ATOM 856 N N . LEU A 1 107 ? 2.135 20.703 -4.016 1 93.94 107 LEU A N 1
ATOM 857 C CA . LEU A 1 107 ? 2.906 21.359 -2.965 1 93.94 107 LEU A CA 1
ATOM 858 C C . LEU A 1 107 ? 4.285 21.766 -3.477 1 93.94 107 LEU A C 1
ATOM 860 O O . LEU A 1 107 ? 4.859 22.75 -3.008 1 93.94 107 LEU A O 1
ATOM 864 N N . GLN A 1 108 ? 4.887 20.953 -4.27 1 90.56 108 GLN A N 1
ATOM 865 C CA . GLN A 1 108 ? 6.219 21.219 -4.797 1 90.56 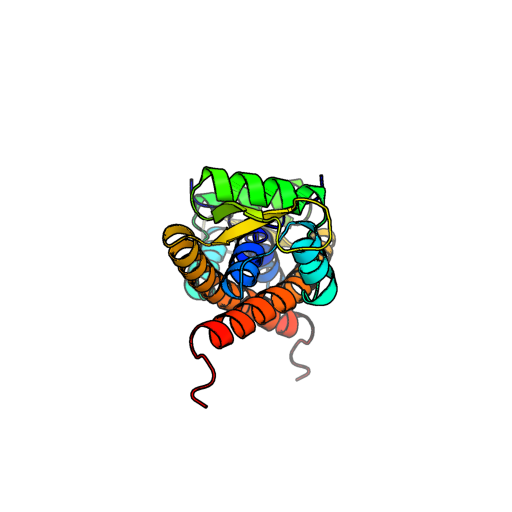108 GLN A CA 1
ATOM 866 C C . GLN A 1 108 ? 6.176 22.312 -5.863 1 90.56 108 GLN A C 1
ATOM 868 O O . GLN A 1 108 ? 7.156 23.031 -6.066 1 90.56 108 GLN A O 1
ATOM 873 N N . GLU A 1 109 ? 5.242 22.234 -6.758 1 81.81 109 GLU A N 1
ATOM 874 C CA . GLU A 1 109 ? 5.102 23.25 -7.809 1 81.81 109 GLU A CA 1
ATOM 875 C C . GLU A 1 109 ? 4.07 24.297 -7.426 1 81.81 109 GLU A C 1
ATOM 877 O O . GLU A 1 109 ? 2.963 24.328 -7.969 1 81.81 109 GLU A O 1
ATOM 882 N N . PRO A 1 110 ? 4.359 25.062 -6.391 1 64.75 110 PRO A N 1
ATOM 883 C CA . PRO A 1 110 ? 3.322 26.062 -6.074 1 64.75 110 PRO A CA 1
ATOM 884 C C . PRO A 1 110 ? 2.924 26.891 -7.285 1 64.75 110 PRO A C 1
ATOM 886 O O . PRO A 1 110 ? 3.707 27.047 -8.227 1 64.75 110 PRO A O 1
ATOM 889 N N . ASP A 1 111 ? 1.616 27.234 -7.613 1 54.81 111 ASP A N 1
ATOM 890 C CA . ASP A 1 111 ? 1.156 28.094 -8.695 1 54.81 111 ASP A CA 1
ATOM 891 C C . ASP A 1 111 ? 2.148 29.234 -8.953 1 54.81 111 ASP A C 1
ATOM 893 O O . ASP A 1 111 ? 2.475 30 -8.039 1 54.81 111 ASP A O 1
ATOM 897 N N . HIS A 1 112 ? 3.225 29.031 -9.781 1 46.84 112 HIS A N 1
ATOM 898 C CA . HIS A 1 112 ? 3.768 30.188 -10.469 1 46.84 112 HIS A CA 1
ATOM 899 C C . HIS A 1 112 ? 2.65 31.094 -10.984 1 46.84 112 HIS A C 1
ATOM 901 O O . HIS A 1 112 ? 2.889 31.953 -11.836 1 46.84 112 HIS A O 1
ATOM 907 N N . ASP A 1 113 ? 1.522 31.391 -10.359 1 35.56 113 ASP A N 1
ATOM 908 C CA . ASP A 1 113 ? 1.072 32.688 -10.867 1 35.56 113 ASP A CA 1
ATOM 909 C C . ASP A 1 113 ? 2.02 33.812 -10.445 1 35.56 113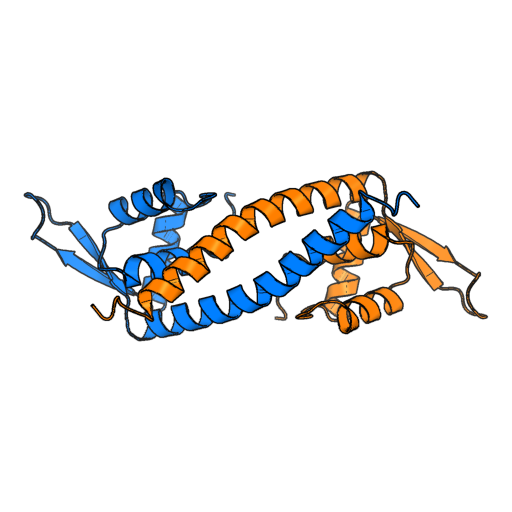 ASP A C 1
ATOM 911 O O . ASP A 1 113 ? 2.516 33.812 -9.312 1 35.56 113 ASP A O 1
ATOM 915 N N . MET B 1 1 ? -8.812 -5.234 14.828 1 30.52 1 MET B N 1
ATOM 916 C CA . MET B 1 1 ? -7.801 -4.207 15.047 1 30.52 1 MET B CA 1
ATOM 917 C C . MET B 1 1 ? -7.645 -3.328 13.805 1 30.52 1 MET B C 1
ATOM 919 O O . MET B 1 1 ? -7.492 -3.836 12.695 1 30.52 1 MET B O 1
ATOM 923 N N . LYS B 1 2 ? -8.172 -2.152 13.961 1 40.69 2 LYS B N 1
ATOM 924 C CA . LYS B 1 2 ? -8.203 -1.263 12.805 1 40.69 2 LYS B CA 1
ATOM 925 C C . LYS B 1 2 ? -6.797 -1.057 12.234 1 40.69 2 LYS B C 1
ATOM 927 O O . LYS B 1 2 ? -5.816 -1.03 12.984 1 40.69 2 LYS B O 1
ATOM 932 N N . HIS B 1 3 ? -6.488 -1.554 11.156 1 46.5 3 HIS B N 1
ATOM 933 C CA . HIS B 1 3 ? -5.238 -1.522 10.406 1 46.5 3 HIS B CA 1
ATOM 934 C C . HIS B 1 3 ? -4.676 -0.107 10.328 1 46.5 3 HIS B C 1
ATOM 936 O O . HIS B 1 3 ? -5.43 0.86 10.211 1 46.5 3 HIS B O 1
ATOM 942 N N . THR B 1 4 ? -3.791 0.129 11.375 1 50.09 4 THR B N 1
ATOM 943 C CA . THR B 1 4 ? -3.02 1.359 11.234 1 50.09 4 THR B CA 1
ATOM 944 C C . THR B 1 4 ? -2.52 1.529 9.805 1 50.09 4 THR B C 1
ATOM 946 O O . THR B 1 4 ? -2.078 0.565 9.18 1 50.09 4 THR B O 1
ATOM 949 N N . GLY B 1 5 ? -3.387 2.262 9.234 1 58.25 5 GLY B N 1
ATOM 950 C CA . GLY B 1 5 ? -3.086 2.43 7.82 1 58.25 5 GLY B CA 1
ATOM 951 C C . GLY B 1 5 ? -1.616 2.691 7.551 1 58.25 5 GLY B C 1
ATOM 952 O O . GLY B 1 5 ? -1.013 3.57 8.164 1 58.25 5 GLY B O 1
ATOM 953 N N . ARG B 1 6 ? -0.93 1.81 6.945 1 68.69 6 ARG B N 1
ATOM 954 C CA . ARG B 1 6 ? 0.483 1.799 6.582 1 68.69 6 ARG B CA 1
ATOM 955 C C . ARG B 1 6 ? 0.933 3.172 6.098 1 68.69 6 ARG B C 1
ATOM 957 O O . ARG B 1 6 ? 2.088 3.557 6.289 1 68.69 6 ARG B O 1
ATOM 964 N N . HIS B 1 7 ? 0.013 4.004 5.746 1 89.25 7 HIS B N 1
ATOM 965 C CA . HIS B 1 7 ? 0.442 5.25 5.125 1 89.25 7 HIS B CA 1
ATOM 966 C C . HIS B 1 7 ? -0.157 6.457 5.844 1 89.25 7 HIS B C 1
ATOM 968 O O . HIS B 1 7 ? -0.146 7.57 5.312 1 89.25 7 HIS B O 1
ATOM 974 N N . THR B 1 8 ? -0.575 6.227 7.094 1 95.31 8 THR B N 1
ATOM 975 C CA . THR B 1 8 ? -1.224 7.309 7.824 1 95.31 8 THR B CA 1
ATOM 976 C C . THR B 1 8 ? -0.257 8.469 8.047 1 95.31 8 THR B C 1
ATOM 978 O O . THR B 1 8 ? -0.612 9.625 7.828 1 95.31 8 THR B O 1
ATOM 981 N N . GLY B 1 9 ? 0.957 8.141 8.445 1 97.44 9 GLY B N 1
ATOM 982 C CA . GLY B 1 9 ? 1.96 9.18 8.641 1 97.44 9 GLY B CA 1
ATOM 983 C C . GLY B 1 9 ? 2.207 10.008 7.395 1 97.44 9 GLY B C 1
ATOM 984 O O . GLY B 1 9 ? 2.365 11.227 7.48 1 97.44 9 GLY B O 1
ATOM 985 N N . ALA B 1 10 ? 2.215 9.375 6.293 1 97.81 10 ALA B N 1
ATOM 986 C CA . ALA B 1 10 ? 2.436 10.055 5.02 1 97.81 10 ALA B CA 1
ATOM 987 C C . ALA B 1 10 ? 1.342 11.086 4.754 1 97.81 10 ALA B C 1
ATOM 989 O O . ALA B 1 10 ? 1.633 12.227 4.383 1 97.81 10 ALA B O 1
ATOM 990 N N . PHE B 1 11 ? 0.127 10.664 4.996 1 97.88 11 PHE B N 1
ATOM 991 C CA . PHE B 1 11 ? -1 11.555 4.727 1 97.88 11 PHE B CA 1
ATOM 992 C C . PHE B 1 11 ? -1.01 12.727 5.703 1 97.88 11 PHE B C 1
ATOM 994 O O . PHE B 1 11 ? -1.295 13.859 5.316 1 97.88 11 PHE B O 1
ATOM 1001 N N . LEU B 1 12 ? -0.695 12.422 6.93 1 98.44 12 LEU B N 1
ATOM 1002 C CA . LEU B 1 12 ? -0.694 13.492 7.922 1 98.44 12 LEU B CA 1
ATOM 1003 C C . LEU B 1 12 ? 0.415 14.492 7.633 1 98.44 12 LEU B C 1
ATOM 1005 O O . LEU B 1 12 ? 0.202 15.703 7.73 1 98.44 12 LEU B O 1
ATOM 1009 N N . LEU B 1 13 ? 1.563 14.031 7.301 1 98.69 13 LEU B N 1
ATOM 1010 C CA . LEU B 1 13 ? 2.652 14.922 6.922 1 98.69 13 LEU B CA 1
ATOM 1011 C C . LEU B 1 13 ? 2.279 15.742 5.691 1 98.69 13 LEU B C 1
ATOM 1013 O O . LEU B 1 13 ? 2.627 16.922 5.594 1 98.69 13 LEU B O 1
ATOM 1017 N N . LEU B 1 14 ? 1.625 15.078 4.785 1 98.56 14 LEU B N 1
ATOM 1018 C CA . LEU B 1 14 ? 1.172 15.75 3.572 1 98.56 14 LEU B CA 1
ATOM 1019 C C . LEU B 1 14 ? 0.258 16.922 3.908 1 98.56 14 LEU B C 1
ATOM 1021 O O . LEU B 1 14 ? 0.454 18.031 3.404 1 98.56 14 LEU B O 1
ATOM 1025 N N . PHE B 1 15 ? -0.731 16.703 4.785 1 98.5 15 PHE B N 1
ATOM 1026 C CA . PHE B 1 15 ? -1.668 17.75 5.172 1 98.5 15 PHE B CA 1
ATOM 1027 C C . PHE B 1 15 ? -0.958 18.859 5.945 1 98.5 15 PHE B C 1
ATOM 1029 O O . PHE B 1 15 ? -1.262 20.031 5.777 1 98.5 15 PHE B O 1
ATOM 1036 N N . LEU B 1 16 ? 0.011 18.5 6.707 1 98.62 16 LEU B N 1
ATOM 1037 C CA . LEU B 1 16 ? 0.728 19.484 7.508 1 98.62 16 LEU B CA 1
ATOM 1038 C C . LEU B 1 16 ? 1.683 20.297 6.641 1 98.62 16 LEU B C 1
ATOM 1040 O O . LEU B 1 16 ? 2.086 21.406 7.02 1 98.62 16 LEU B O 1
ATOM 1044 N N . ALA B 1 17 ? 2.082 19.688 5.555 1 98.12 17 ALA B N 1
ATO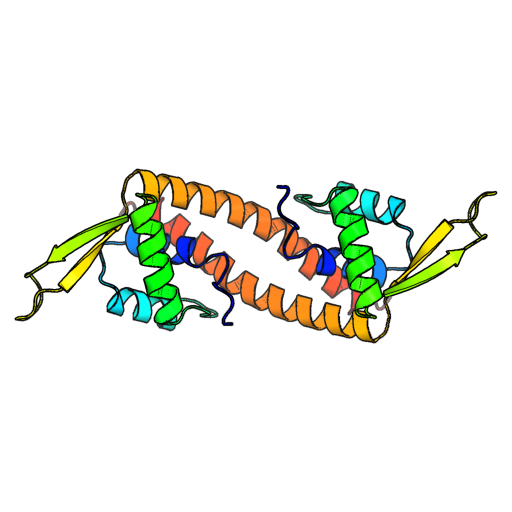M 1045 C CA . ALA B 1 17 ? 2.924 20.422 4.613 1 98.12 17 ALA B CA 1
ATOM 1046 C C . ALA B 1 17 ? 2.158 21.594 3.984 1 98.12 17 ALA B C 1
ATOM 1048 O O . ALA B 1 17 ? 2.762 22.547 3.488 1 98.12 17 ALA B O 1
ATOM 1049 N N . GLU B 1 18 ? 0.882 21.469 3.973 1 97.12 18 GLU B N 1
ATOM 1050 C CA . GLU B 1 18 ? 0.041 22.562 3.471 1 97.12 18 GLU B CA 1
ATOM 1051 C C . GLU B 1 18 ? -0.044 23.703 4.477 1 97.12 18 GLU B C 1
ATOM 1053 O O . GLU B 1 18 ? -0.384 24.828 4.117 1 97.12 18 GLU B O 1
ATOM 1058 N N . GLY B 1 19 ? 0.083 23.359 5.762 1 97.19 19 GLY B N 1
ATOM 1059 C CA . GLY B 1 19 ? -0.012 24.328 6.852 1 97.19 19 GLY B CA 1
ATOM 1060 C C . GLY B 1 19 ? -0.226 23.672 8.203 1 97.19 19 GLY B C 1
ATOM 1061 O O . GLY B 1 19 ? -0.695 22.531 8.281 1 97.19 19 GLY B O 1
ATOM 1062 N N . ASP B 1 20 ? 0.127 24.453 9.195 1 97.81 20 ASP B N 1
ATOM 1063 C CA . ASP B 1 20 ? -0.101 23.984 10.555 1 97.81 20 ASP B CA 1
ATOM 1064 C C . ASP B 1 20 ? -1.576 23.672 10.789 1 97.81 20 ASP B C 1
ATOM 1066 O O . ASP B 1 20 ? -2.455 24.344 10.242 1 97.81 20 ASP B O 1
ATOM 1070 N N . ASN B 1 21 ? -1.813 22.656 11.57 1 96.81 21 ASN B N 1
ATOM 1071 C CA . ASN B 1 21 ? -3.191 22.25 11.836 1 96.81 21 ASN B CA 1
ATOM 1072 C C . ASN B 1 21 ? -3.324 21.578 13.203 1 96.81 21 ASN B C 1
ATOM 1074 O O . ASN B 1 21 ? -2.33 21.141 13.781 1 96.81 21 ASN B O 1
ATOM 1078 N N . TYR B 1 22 ? -4.527 21.594 13.773 1 96.5 22 TYR B N 1
ATOM 1079 C CA . TYR B 1 22 ? -4.785 20.828 14.992 1 96.5 22 TYR B CA 1
ATOM 1080 C C . TYR B 1 22 ? -5.418 19.484 14.664 1 96.5 22 TYR B C 1
ATOM 1082 O O . TYR B 1 22 ? -5.844 19.25 13.531 1 96.5 22 TYR B O 1
ATOM 1090 N N . GLY B 1 23 ? -5.457 18.594 15.609 1 97.12 23 GLY B N 1
ATOM 1091 C CA . GLY B 1 23 ? -5.891 17.234 15.398 1 97.12 23 GLY B CA 1
ATOM 1092 C C . GLY B 1 23 ? -7.281 17.125 14.805 1 97.12 23 GLY B C 1
ATOM 1093 O O . GLY B 1 23 ? -7.504 16.344 13.875 1 97.12 23 GLY B O 1
ATOM 1094 N N . GLY B 1 24 ? -8.141 17.906 15.336 1 96.62 24 GLY B N 1
ATOM 1095 C CA . GLY B 1 24 ? -9.516 17.875 14.852 1 96.62 24 GLY B CA 1
ATOM 1096 C C . GLY B 1 24 ? -9.633 18.25 13.383 1 96.62 24 GLY B C 1
ATOM 1097 O O . GLY B 1 24 ? -10.391 17.625 12.641 1 96.62 24 GLY B O 1
ATOM 1098 N N . GLN B 1 25 ? -8.969 19.203 13.008 1 96.56 25 GLN B N 1
ATOM 1099 C CA . GLN B 1 25 ? -9 19.625 11.609 1 96.56 25 GLN B CA 1
ATOM 1100 C C . GLN B 1 25 ? -8.336 18.594 10.719 1 96.56 25 GLN B C 1
ATOM 1102 O O . GLN B 1 25 ? -8.781 18.359 9.594 1 96.56 25 GLN B O 1
ATOM 1107 N N . LEU B 1 26 ? -7.277 18.031 11.172 1 98.06 26 LEU B N 1
ATOM 1108 C CA . LEU B 1 26 ? -6.625 16.969 10.414 1 98.06 26 LEU B CA 1
ATOM 1109 C C . LEU B 1 26 ? -7.562 15.781 10.219 1 98.06 26 LEU B C 1
ATOM 1111 O O . LEU B 1 26 ? -7.613 15.195 9.141 1 98.06 26 LEU B O 1
ATOM 1115 N N . LEU B 1 27 ? -8.227 15.492 11.266 1 97.81 27 LEU B N 1
ATOM 1116 C CA . LEU B 1 27 ? -9.195 14.406 11.188 1 97.81 27 LEU B CA 1
ATOM 1117 C C . LEU B 1 27 ? -10.266 14.711 10.148 1 97.81 27 LEU B C 1
ATOM 1119 O O . LEU B 1 27 ? -10.625 13.844 9.344 1 97.81 27 LEU B O 1
ATOM 1123 N N . GLN B 1 28 ? -10.719 15.922 10.148 1 97.81 28 GLN B N 1
ATOM 1124 C CA . GLN B 1 28 ? -11.727 16.359 9.188 1 97.81 28 GLN B CA 1
ATOM 1125 C C . GLN B 1 28 ? -11.188 16.297 7.762 1 97.81 28 GLN B C 1
ATOM 1127 O O . GLN B 1 28 ? -11.891 15.867 6.844 1 97.81 28 GLN B O 1
ATOM 1132 N N . LYS B 1 29 ? -9.977 16.703 7.566 1 97.75 29 LYS B N 1
ATOM 1133 C CA . LYS B 1 29 ? -9.352 16.641 6.25 1 97.75 29 LYS B CA 1
ATOM 1134 C C . LYS B 1 29 ? -9.266 15.203 5.75 1 97.75 29 LYS B C 1
ATOM 1136 O O . LYS B 1 29 ? -9.539 14.93 4.578 1 97.75 29 LYS B O 1
ATOM 1141 N N . CYS B 1 30 ? -8.867 14.289 6.641 1 97 30 CYS B N 1
ATOM 1142 C CA . CYS B 1 30 ? -8.836 12.883 6.266 1 97 30 CYS B CA 1
ATOM 1143 C C . CYS B 1 30 ? -10.203 12.406 5.789 1 97 30 CYS B C 1
ATOM 1145 O O . CYS B 1 30 ? -10.312 11.742 4.758 1 97 30 CYS B O 1
ATOM 1147 N N . GLU B 1 31 ? -11.211 12.766 6.473 1 97 31 GLU B N 1
ATOM 1148 C CA . GLU B 1 31 ? -12.578 12.352 6.168 1 97 31 GLU B CA 1
ATOM 1149 C C . GLU B 1 31 ? -13.062 12.961 4.859 1 97 31 GLU B C 1
ATOM 1151 O O . GLU B 1 31 ? -13.734 12.297 4.07 1 97 31 GLU B O 1
ATOM 1156 N N . GLU B 1 32 ? -12.672 14.164 4.609 1 97.81 32 GLU B N 1
ATOM 1157 C CA . GLU B 1 32 ? -13.234 14.914 3.492 1 97.81 32 GLU B CA 1
ATOM 1158 C C . GLU B 1 32 ? -12.422 14.711 2.221 1 97.81 32 GLU B C 1
ATOM 1160 O O . GLU B 1 32 ? -12.969 14.742 1.115 1 97.81 32 GLU B O 1
ATOM 1165 N N . GLU B 1 33 ? -11.148 14.523 2.391 1 97.69 33 GLU B N 1
ATOM 1166 C CA . GLU B 1 33 ? -10.312 14.625 1.197 1 97.69 33 GLU B CA 1
ATOM 1167 C C . GLU B 1 33 ? -9.844 13.242 0.739 1 97.69 33 GLU B C 1
ATOM 1169 O O . GLU B 1 33 ? -9.633 13.023 -0.455 1 97.69 33 GLU B O 1
ATOM 1174 N N . LEU B 1 34 ? -9.586 12.344 1.645 1 96.62 34 LEU B N 1
ATOM 1175 C CA . LEU B 1 34 ? -9.109 11.023 1.228 1 96.62 34 LEU B CA 1
ATOM 1176 C C . LEU B 1 34 ? -10.203 10.266 0.481 1 96.62 34 LEU B C 1
ATOM 1178 O O . LEU B 1 34 ? -11.336 10.156 0.962 1 96.62 34 LEU B O 1
ATOM 1182 N N . PRO B 1 35 ? -9.859 9.742 -0.647 1 96.69 35 PRO B N 1
ATOM 1183 C CA . PRO B 1 35 ? -10.852 8.961 -1.393 1 96.69 35 PRO B CA 1
ATOM 1184 C C . PRO B 1 35 ? -11.406 7.785 -0.59 1 96.69 35 PRO B C 1
ATOM 1186 O O . PRO B 1 35 ? -12.602 7.488 -0.664 1 96.69 35 PRO B O 1
ATOM 1189 N N . VAL B 1 36 ? -10.594 7.078 0.095 1 94.44 36 VAL B N 1
ATOM 1190 C CA . VAL B 1 36 ? -10.938 6 1.017 1 94.44 36 VAL B CA 1
ATOM 1191 C C . VAL B 1 36 ? -10.242 6.227 2.357 1 94.44 36 VAL B C 1
ATOM 1193 O O . VAL B 1 36 ? -9.055 5.938 2.506 1 94.44 36 VAL B O 1
ATOM 1196 N N . ASN B 1 37 ? -10.992 6.629 3.365 1 93.25 37 ASN B N 1
ATOM 1197 C CA . ASN B 1 37 ? -10.367 7.062 4.613 1 93.25 37 ASN B CA 1
ATOM 1198 C C . ASN B 1 37 ? -10.297 5.926 5.629 1 93.25 37 ASN B C 1
ATOM 1200 O O . ASN B 1 37 ? -11.32 5.512 6.176 1 93.25 37 ASN B O 1
ATOM 1204 N N . PRO B 1 38 ? -9.141 5.488 5.895 1 90.12 38 PRO B N 1
ATOM 1205 C CA . PRO B 1 38 ? -8.992 4.473 6.941 1 90.12 38 PRO B CA 1
ATOM 1206 C C . PRO B 1 38 ? -8.617 5.07 8.297 1 90.12 38 PRO B C 1
ATOM 1208 O O . PRO B 1 38 ? -8.336 4.336 9.242 1 90.12 38 PRO B O 1
ATOM 1211 N N . ILE B 1 39 ? -8.586 6.332 8.461 1 94.5 39 ILE B N 1
ATOM 1212 C CA . ILE B 1 39 ? -7.992 6.996 9.609 1 94.5 39 ILE B CA 1
ATOM 1213 C C . ILE B 1 39 ? -9.094 7.504 10.539 1 94.5 39 ILE B C 1
ATOM 1215 O O . ILE B 1 39 ? -9.867 8.391 10.172 1 94.5 39 ILE B O 1
ATOM 1219 N N . ASP B 1 40 ? -9.164 6.863 11.703 1 94.81 40 ASP B N 1
ATOM 1220 C CA . ASP B 1 40 ? -10.062 7.391 12.734 1 94.81 40 ASP B CA 1
ATOM 1221 C C . ASP B 1 40 ? -9.281 8.156 13.805 1 94.81 40 ASP B C 1
ATOM 1223 O O . ASP B 1 40 ? -8.07 8.336 13.68 1 94.81 40 ASP B O 1
ATOM 1227 N N . SER B 1 41 ? -10.023 8.648 14.812 1 96.06 41 SER B N 1
ATOM 1228 C CA . SER B 1 41 ? -9.422 9.5 15.828 1 96.06 41 SER B CA 1
ATOM 1229 C C . SER B 1 41 ? -8.266 8.797 16.531 1 96.06 41 SER B C 1
ATOM 1231 O O . SER B 1 41 ? -7.191 9.375 16.703 1 96.06 41 SER B O 1
ATOM 1233 N N . ALA B 1 42 ? -8.461 7.598 16.891 1 95.88 42 ALA B N 1
ATOM 1234 C CA . ALA B 1 42 ? -7.43 6.848 17.609 1 95.88 42 ALA B CA 1
ATOM 1235 C C . ALA B 1 42 ? -6.168 6.711 16.766 1 95.88 42 ALA B C 1
ATOM 1237 O O . ALA B 1 42 ? -5.062 6.977 17.234 1 95.88 42 ALA B O 1
ATOM 1238 N N . ILE B 1 43 ? -6.328 6.387 15.531 1 96.12 43 ILE B N 1
ATOM 1239 C CA . ILE B 1 43 ? -5.223 6.199 14.602 1 96.12 43 ILE B CA 1
ATOM 1240 C C . ILE B 1 43 ? -4.508 7.531 14.367 1 96.12 43 ILE B C 1
ATOM 1242 O O . ILE B 1 43 ? -3.277 7.586 14.352 1 96.12 43 ILE B O 1
ATOM 1246 N N . LEU B 1 44 ? -5.277 8.531 14.188 1 97.31 44 LEU B N 1
ATOM 1247 C CA . LEU B 1 44 ? -4.711 9.844 13.906 1 97.31 44 LEU B CA 1
ATOM 1248 C C . LEU B 1 44 ? -3.799 10.297 15.039 1 97.31 44 LEU B C 1
ATOM 1250 O O . LEU B 1 44 ? -2.639 10.648 14.805 1 97.31 44 LEU B O 1
ATOM 1254 N N . TYR B 1 45 ? -4.289 10.188 16.219 1 97.56 45 TYR B N 1
ATOM 1255 C CA . TYR B 1 45 ? -3.547 10.766 17.328 1 97.56 45 TYR B CA 1
ATOM 1256 C C . TYR B 1 45 ? -2.365 9.883 17.719 1 97.56 45 TYR B C 1
ATOM 1258 O O . TYR B 1 45 ? -1.325 10.383 18.156 1 97.56 45 TYR B O 1
ATOM 1266 N N . ARG B 1 46 ? -2.518 8.672 17.562 1 97.38 46 ARG B N 1
ATOM 1267 C CA . ARG B 1 46 ? -1.38 7.777 17.734 1 97.38 46 ARG B CA 1
ATOM 1268 C C . ARG B 1 46 ? -0.273 8.094 16.734 1 97.38 46 ARG B C 1
ATOM 1270 O O . ARG B 1 46 ? 0.908 8.086 17.094 1 97.38 46 ARG B O 1
ATOM 1277 N N . THR B 1 47 ? -0.708 8.273 15.555 1 97.81 47 THR B N 1
ATOM 1278 C CA . THR B 1 47 ? 0.26 8.57 14.5 1 97.81 47 THR B CA 1
ATOM 1279 C C . THR B 1 47 ? 0.906 9.93 14.727 1 97.81 47 THR B C 1
ATOM 1281 O O . THR B 1 47 ? 2.109 10.094 14.523 1 97.81 47 THR B O 1
ATOM 1284 N N . LEU B 1 48 ? 0.132 10.898 15.156 1 98.19 48 LEU B N 1
ATOM 1285 C CA . LEU B 1 48 ? 0.694 12.211 15.484 1 98.19 48 LEU B CA 1
ATOM 1286 C C . LEU B 1 48 ? 1.741 12.094 16.578 1 98.19 48 LEU B C 1
ATOM 1288 O O . LEU B 1 48 ? 2.812 12.695 16.5 1 98.19 48 LEU B O 1
ATOM 1292 N N . LYS B 1 49 ? 1.41 11.352 17.562 1 98 49 LYS B N 1
ATOM 1293 C CA . LYS B 1 49 ? 2.352 11.141 18.656 1 98 49 LYS B CA 1
ATOM 1294 C C . LYS B 1 49 ? 3.639 10.492 18.172 1 98 49 LYS B C 1
ATOM 1296 O O . LYS B 1 49 ? 4.738 10.906 18.547 1 98 49 LYS B O 1
ATOM 1301 N N . LYS B 1 50 ? 3.527 9.5 17.375 1 97.88 50 LYS B N 1
ATOM 1302 C CA . LYS B 1 50 ? 4.684 8.828 16.797 1 97.88 50 LYS B CA 1
ATOM 1303 C C . LYS B 1 50 ? 5.539 9.789 15.992 1 97.88 50 LYS B C 1
ATOM 1305 O O . LYS B 1 50 ? 6.762 9.828 16.141 1 97.88 50 LYS B O 1
ATOM 1310 N N . LEU B 1 51 ? 4.898 10.555 15.109 1 98.38 51 LEU B N 1
ATOM 1311 C CA . LEU B 1 51 ? 5.598 11.523 14.266 1 98.38 51 LEU B CA 1
ATOM 1312 C C . LEU B 1 51 ? 6.324 12.562 15.117 1 98.38 51 LEU B C 1
ATOM 1314 O O . LEU B 1 51 ? 7.422 12.992 14.773 1 98.38 51 LEU B O 1
ATOM 1318 N N . GLU B 1 52 ? 5.684 12.953 16.172 1 98.62 52 GLU B N 1
ATOM 1319 C CA . GLU B 1 52 ? 6.293 13.922 17.078 1 98.62 52 GLU B CA 1
ATOM 1320 C C . GLU B 1 52 ? 7.52 13.328 17.781 1 98.62 52 GLU B C 1
ATOM 1322 O O . GLU B 1 52 ? 8.562 13.977 17.859 1 98.62 52 GLU B O 1
ATOM 1327 N N . ASN B 1 53 ? 7.367 12.07 18.234 1 98.31 53 ASN B N 1
ATOM 1328 C CA . ASN B 1 53 ? 8.484 11.375 18.859 1 98.31 53 ASN B CA 1
ATOM 1329 C C . ASN B 1 53 ? 9.656 11.203 17.906 1 98.31 53 ASN B C 1
ATOM 1331 O O . ASN B 1 53 ? 10.812 11.227 18.312 1 98.31 53 ASN B O 1
ATOM 1335 N N . GLU B 1 54 ? 9.367 11.133 16.641 1 97.81 54 GLU B N 1
ATOM 1336 C CA . GLU B 1 54 ? 10.383 10.945 15.602 1 97.81 54 GLU B CA 1
ATOM 1337 C C . GLU B 1 54 ? 10.977 12.273 15.164 1 97.81 54 GLU B C 1
ATOM 1339 O O . GLU B 1 54 ? 11.906 12.312 14.352 1 97.81 54 GLU B O 1
ATOM 1344 N N . GLY B 1 55 ? 10.383 13.305 15.602 1 98.56 55 GLY B N 1
ATOM 1345 C CA . GLY B 1 55 ? 10.867 14.633 15.266 1 98.56 55 GLY B CA 1
ATOM 1346 C C . GLY B 1 55 ? 10.367 15.125 13.922 1 98.56 55 GLY B C 1
ATOM 1347 O O . GLY B 1 55 ? 10.867 16.125 13.391 1 98.56 55 GLY B O 1
ATOM 1348 N N . ALA B 1 56 ? 9.43 14.461 13.344 1 98.81 56 ALA B N 1
ATOM 1349 C CA . ALA B 1 56 ? 8.914 14.812 12.023 1 98.81 56 ALA B CA 1
ATOM 1350 C C . ALA B 1 56 ? 7.918 15.969 12.109 1 98.81 56 ALA B C 1
ATOM 1352 O O . ALA B 1 56 ? 7.668 16.656 11.117 1 98.81 56 ALA B O 1
ATOM 1353 N N . ILE B 1 57 ? 7.297 16.109 13.289 1 98.88 57 ILE B N 1
ATOM 1354 C CA . ILE B 1 57 ? 6.43 17.25 13.555 1 98.88 57 ILE B CA 1
ATOM 1355 C C . ILE B 1 57 ? 6.707 17.781 14.953 1 98.88 57 ILE B C 1
ATOM 1357 O O . ILE B 1 57 ? 7.367 17.125 15.766 1 98.88 57 ILE B O 1
ATOM 1361 N N . GLU B 1 58 ? 6.305 18.969 15.164 1 98.81 58 GLU B N 1
ATOM 1362 C CA . GLU B 1 58 ? 6.316 19.594 16.484 1 98.81 58 GLU B CA 1
ATOM 1363 C C . GLU B 1 58 ? 4.949 20.188 16.812 1 98.81 58 GLU B C 1
ATOM 1365 O O . GLU B 1 58 ? 4.156 20.484 15.922 1 98.81 58 GLU B O 1
ATOM 1370 N N . SER B 1 59 ? 4.707 20.266 18.078 1 98 59 SER B N 1
ATOM 1371 C CA . SER B 1 59 ? 3.434 20.844 18.5 1 98 59 SER B CA 1
ATOM 1372 C C . SER B 1 59 ? 3.646 22.125 19.297 1 98 59 SER B C 1
ATOM 1374 O O . SER B 1 59 ? 4.727 22.344 19.844 1 98 59 SER B O 1
ATOM 1376 N N . TYR B 1 60 ? 2.746 22.969 19.25 1 96.44 60 TYR B N 1
ATOM 1377 C CA . TYR B 1 60 ? 2.717 24.203 20.031 1 96.44 60 TYR B CA 1
ATOM 1378 C C . TYR B 1 60 ? 1.284 24.594 20.375 1 96.44 60 TYR B C 1
ATOM 1380 O O . TYR B 1 60 ? 0.336 24.109 19.734 1 96.44 60 TYR B O 1
ATOM 1388 N N . VAL B 1 61 ? 1.145 25.375 21.406 1 94.69 61 VAL B N 1
ATOM 1389 C CA . VAL B 1 61 ? -0.182 25.828 21.812 1 94.69 61 VAL B CA 1
ATOM 1390 C C . VAL B 1 61 ? -0.486 27.172 21.156 1 94.69 61 VAL B C 1
ATOM 1392 O O . VAL B 1 61 ? 0.323 28.094 21.234 1 94.69 61 VAL B O 1
ATOM 1395 N N . SER B 1 62 ? -1.549 27.203 20.359 1 90.44 62 SER B N 1
ATOM 1396 C CA . SER B 1 62 ? -1.985 28.453 19.75 1 90.44 62 SER B CA 1
ATOM 1397 C C . SER B 1 62 ? -3.197 29.031 20.469 1 90.44 62 SER B C 1
ATOM 1399 O O . SER B 1 62 ? -4.102 28.297 20.875 1 90.44 62 SER B O 1
ATOM 1401 N N . THR B 1 63 ? -3.191 30.375 20.672 1 83.44 63 THR B N 1
ATOM 1402 C CA . THR B 1 63 ? -4.293 31.062 21.328 1 83.44 63 THR B CA 1
ATOM 1403 C C . THR B 1 63 ? -5.09 31.891 20.328 1 83.44 63 THR B C 1
ATOM 1405 O O . THR B 1 63 ? -5.918 32.719 20.719 1 83.44 63 THR B O 1
ATOM 1408 N N . ASP B 1 64 ? -4.633 31.75 19.031 1 71.12 64 ASP B N 1
ATOM 1409 C CA . ASP B 1 64 ? -5.242 32.562 17.969 1 71.12 64 ASP B CA 1
ATOM 1410 C C . ASP B 1 64 ? -6.703 32.188 17.766 1 71.12 64 ASP B C 1
ATOM 1412 O O . ASP B 1 64 ? -7.5 33 17.281 1 71.12 64 ASP B O 1
ATOM 1416 N N . TYR B 1 65 ? -6.934 30.953 17.859 1 61.12 65 TYR B N 1
ATOM 1417 C CA . TYR B 1 65 ? -8.32 30.562 17.609 1 61.12 65 TYR B CA 1
ATOM 1418 C C . TYR B 1 65 ? -9.211 30.984 18.781 1 61.12 65 TYR B C 1
ATOM 1420 O O . TYR B 1 65 ? -8.719 31.328 19.859 1 61.12 65 TYR B O 1
ATOM 1428 N N . GLN B 1 66 ? -10.516 31.047 18.453 1 59.09 66 GLN B N 1
ATOM 1429 C CA . GLN B 1 66 ? -11.508 31.406 19.469 1 59.09 66 GLN B CA 1
ATOM 1430 C C . GLN B 1 66 ? -11.203 30.75 20.812 1 59.09 66 GLN B C 1
ATOM 1432 O O . GLN B 1 66 ? -10.555 29.703 20.859 1 59.09 66 GLN B O 1
ATOM 1437 N N . ASP B 1 67 ? -11.453 31.531 21.953 1 63.31 67 ASP B N 1
ATOM 1438 C CA . ASP B 1 67 ? -11.445 31.656 23.406 1 63.31 67 ASP B CA 1
ATOM 1439 C C . ASP B 1 67 ? -10.82 30.422 24.062 1 63.31 67 ASP B C 1
ATOM 1441 O O . ASP B 1 67 ? -10.914 30.25 25.281 1 63.31 67 ASP B O 1
ATOM 1445 N N . LYS B 1 68 ? -10.336 29.297 23.172 1 80.81 68 LYS B N 1
ATOM 1446 C CA . LYS B 1 68 ? -9.695 28.219 23.922 1 80.81 68 LYS B CA 1
ATOM 1447 C C . LYS B 1 68 ? -8.367 27.828 23.281 1 80.81 68 LYS B C 1
ATOM 1449 O O . LYS B 1 68 ? -8.266 27.734 22.062 1 80.81 68 LYS B O 1
ATOM 1454 N N . PRO B 1 69 ? -7.379 27.75 24.078 1 88.38 69 PRO B N 1
ATOM 1455 C CA . PRO B 1 69 ? -6.082 27.266 23.594 1 88.38 69 PRO B CA 1
ATOM 1456 C C . PRO B 1 69 ? -6.176 25.922 22.891 1 88.38 69 PRO B C 1
ATOM 1458 O O . PRO B 1 69 ? -6.957 25.062 23.297 1 88.38 69 PRO B O 1
ATOM 1461 N N . ARG B 1 70 ? -5.527 25.797 21.609 1 91.06 70 ARG B N 1
ATOM 1462 C CA . ARG B 1 70 ? -5.512 24.547 20.859 1 91.06 70 ARG B CA 1
ATOM 1463 C C . ARG B 1 70 ? -4.082 24.078 20.609 1 91.06 70 ARG B C 1
ATOM 1465 O O . ARG B 1 70 ? -3.207 24.891 20.281 1 91.06 70 ARG B O 1
ATOM 1472 N N . LYS B 1 71 ? -3.98 22.812 20.719 1 95.06 71 LYS B N 1
ATOM 1473 C CA . LYS B 1 71 ? -2.697 22.219 20.359 1 95.06 71 LYS B CA 1
ATOM 1474 C C . LYS B 1 71 ? -2.553 22.109 18.844 1 95.06 71 LYS B C 1
ATOM 1476 O O . LYS B 1 71 ? -3.342 21.438 18.172 1 95.06 71 LYS B O 1
ATOM 1481 N N . MET B 1 72 ? -1.559 22.828 18.344 1 96.94 72 MET B N 1
ATOM 1482 C CA . MET B 1 72 ? -1.275 22.859 16.922 1 96.94 72 MET B CA 1
ATOM 1483 C C . MET B 1 72 ? -0.074 22 16.578 1 96.94 72 MET B C 1
ATOM 1485 O O . MET B 1 72 ? 0.823 21.812 17.391 1 96.94 72 MET B O 1
ATOM 1489 N N . TYR B 1 73 ? -0.131 21.453 15.344 1 98.5 73 TYR B N 1
ATOM 1490 C CA . TYR B 1 73 ? 0.988 20.656 14.836 1 98.5 73 TYR B CA 1
ATOM 1491 C C . TYR B 1 73 ? 1.604 21.312 13.609 1 98.5 73 TYR B C 1
ATOM 1493 O O . TYR B 1 73 ? 0.886 21.844 12.75 1 98.5 73 TYR B O 1
ATOM 1501 N N . LYS B 1 74 ? 2.918 21.266 13.578 1 98.69 74 LYS B N 1
ATOM 1502 C CA . LYS B 1 74 ? 3.664 21.781 12.438 1 98.69 74 LYS B CA 1
ATOM 1503 C C . LYS B 1 74 ? 4.711 20.766 11.969 1 98.69 74 LYS B C 1
ATOM 1505 O O . LYS B 1 74 ? 5.348 20.094 12.789 1 98.69 74 LYS B O 1
ATOM 1510 N N . ILE B 1 75 ? 4.891 20.656 10.648 1 98.81 75 ILE B N 1
ATOM 1511 C CA . ILE B 1 75 ? 5.895 19.766 10.078 1 98.81 75 ILE B CA 1
ATOM 1512 C C . ILE B 1 75 ? 7.281 20.391 10.234 1 98.81 75 ILE B C 1
ATOM 1514 O O . ILE B 1 75 ? 7.438 21.609 10.109 1 98.81 75 ILE B O 1
ATOM 1518 N N . THR B 1 76 ? 8.266 19.578 10.547 1 98.81 76 THR B N 1
ATOM 1519 C CA . THR B 1 76 ? 9.648 20.031 10.664 1 98.81 76 THR B CA 1
ATOM 1520 C C . THR B 1 76 ? 10.422 19.75 9.383 1 98.81 76 THR B C 1
ATOM 1522 O O . THR B 1 76 ? 9.875 19.188 8.43 1 98.81 76 THR B O 1
ATOM 1525 N N . SER B 1 77 ? 11.711 20.188 9.352 1 98.62 77 SER B N 1
ATOM 1526 C CA . SER B 1 77 ? 12.578 19.844 8.234 1 98.62 77 SER B CA 1
ATOM 1527 C C . SER B 1 77 ? 12.742 18.344 8.102 1 98.62 77 SER B C 1
ATOM 1529 O O . SER B 1 77 ? 12.75 17.797 6.988 1 98.62 77 SER B O 1
ATOM 1531 N N . ALA B 1 78 ? 12.852 17.672 9.195 1 98.69 78 ALA B N 1
ATOM 1532 C CA . ALA B 1 78 ? 12.938 16.219 9.188 1 98.69 78 ALA B CA 1
ATOM 1533 C C . ALA B 1 78 ? 11.656 15.594 8.641 1 98.69 78 ALA B C 1
ATOM 1535 O O . ALA B 1 78 ? 11.703 14.586 7.93 1 98.69 78 ALA B O 1
ATOM 1536 N N . GLY B 1 79 ? 10.523 16.203 8.984 1 98.69 79 GLY B N 1
ATOM 1537 C CA . GLY B 1 79 ? 9.242 15.742 8.469 1 98.69 79 GLY B CA 1
ATOM 1538 C C . GLY B 1 79 ? 9.109 15.898 6.969 1 98.69 79 GLY B C 1
ATOM 1539 O O . GLY B 1 79 ? 8.531 15.039 6.301 1 98.69 79 GLY B O 1
ATOM 1540 N N . LYS B 1 80 ? 9.648 17 6.5 1 98.44 80 LYS B N 1
ATOM 1541 C CA . LYS B 1 80 ? 9.633 17.219 5.059 1 98.44 80 LYS B CA 1
ATOM 1542 C C . LYS B 1 80 ? 10.5 16.203 4.328 1 98.44 80 LYS B C 1
ATOM 1544 O O . LYS B 1 80 ? 10.141 15.75 3.238 1 98.44 80 LYS B O 1
ATOM 1549 N N . GLU B 1 81 ? 11.578 15.875 4.934 1 98.5 81 GLU B N 1
ATOM 1550 C CA . GLU B 1 81 ? 12.43 14.836 4.363 1 98.5 81 GLU B CA 1
ATOM 1551 C C . GLU B 1 81 ? 11.734 13.484 4.383 1 98.5 81 GLU B C 1
ATOM 1553 O O . GLU B 1 81 ? 11.773 12.742 3.395 1 98.5 81 GLU B O 1
ATOM 1558 N N . GLN B 1 82 ? 11.086 13.227 5.441 1 98.12 82 GLN B N 1
ATOM 1559 C CA . GLN B 1 82 ? 10.328 11.984 5.555 1 98.12 82 GLN B CA 1
ATOM 1560 C C . GLN B 1 82 ? 9.195 11.938 4.535 1 98.12 82 GLN B C 1
ATOM 1562 O O . GLN B 1 82 ? 8.93 10.891 3.938 1 98.12 82 GLN B O 1
ATOM 1567 N N . LEU B 1 83 ? 8.555 13.055 4.367 1 98.31 83 LEU B N 1
ATOM 1568 C CA . LEU B 1 83 ? 7.484 13.156 3.381 1 98.31 83 LEU B CA 1
ATOM 1569 C C . LEU B 1 83 ? 8.008 12.867 1.979 1 98.31 83 LEU B C 1
ATOM 1571 O O . LEU B 1 83 ? 7.359 12.156 1.206 1 98.31 83 LEU B O 1
ATOM 1575 N N . ALA B 1 84 ? 9.164 13.375 1.694 1 98.12 84 ALA B N 1
ATOM 1576 C CA . ALA B 1 84 ? 9.781 13.117 0.399 1 98.12 84 ALA B CA 1
ATOM 1577 C C . ALA B 1 84 ? 10.117 11.633 0.236 1 98.12 84 ALA B C 1
ATO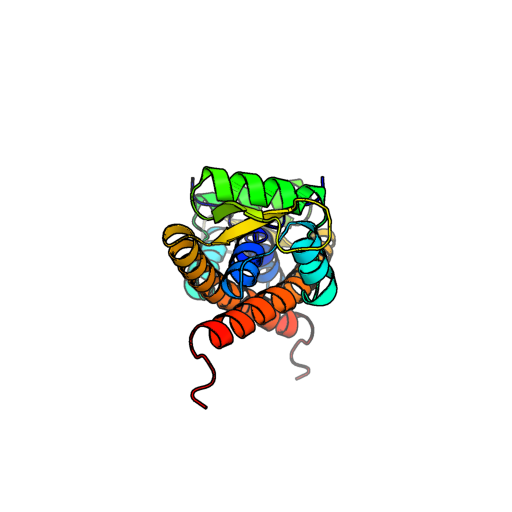M 1579 O O . ALA B 1 84 ? 9.93 11.062 -0.843 1 98.12 84 ALA B O 1
ATOM 1580 N N . ASP B 1 85 ? 10.57 11.047 1.26 1 97.5 85 ASP B N 1
ATOM 1581 C CA . ASP B 1 85 ? 10.844 9.617 1.232 1 97.5 85 ASP B CA 1
ATOM 1582 C C . ASP B 1 85 ? 9.57 8.812 0.979 1 97.5 85 ASP B C 1
ATOM 1584 O O . ASP B 1 85 ? 9.578 7.852 0.21 1 97.5 85 ASP B O 1
ATOM 1588 N N . PHE B 1 86 ? 8.492 9.211 1.662 1 97 86 PHE B N 1
ATOM 1589 C CA . PHE B 1 86 ? 7.203 8.555 1.455 1 97 86 PHE B CA 1
ATOM 1590 C C . PHE B 1 86 ? 6.773 8.656 -0.003 1 97 86 PHE B C 1
ATOM 1592 O O . PHE B 1 86 ? 6.262 7.695 -0.576 1 97 86 PHE B O 1
ATOM 1599 N N . GLN B 1 87 ? 6.961 9.859 -0.513 1 97.56 87 GLN B N 1
ATOM 1600 C CA . GLN B 1 87 ? 6.578 10.07 -1.904 1 97.56 87 GLN B CA 1
ATOM 1601 C C . GLN B 1 87 ? 7.32 9.117 -2.834 1 97.56 87 GLN B C 1
ATOM 1603 O O . GLN B 1 87 ? 6.719 8.523 -3.732 1 97.56 87 GLN B O 1
ATOM 1608 N N . MET B 1 88 ? 8.562 8.906 -2.637 1 96.75 88 MET B N 1
ATOM 1609 C CA . MET B 1 88 ? 9.359 8 -3.459 1 96.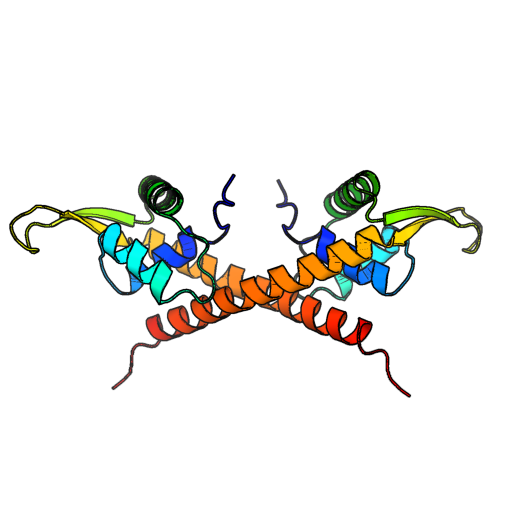75 88 MET B CA 1
ATOM 1610 C C . MET B 1 88 ? 8.883 6.562 -3.295 1 96.75 88 MET B C 1
ATOM 1612 O O . MET B 1 88 ? 8.75 5.832 -4.281 1 96.75 88 MET B O 1
ATOM 1616 N N . ASP B 1 89 ? 8.664 6.195 -2.145 1 94.5 89 ASP B N 1
ATOM 1617 C CA . ASP B 1 89 ? 8.18 4.848 -1.858 1 94.5 89 ASP B CA 1
ATOM 1618 C C . ASP B 1 89 ? 6.82 4.602 -2.512 1 94.5 89 ASP B 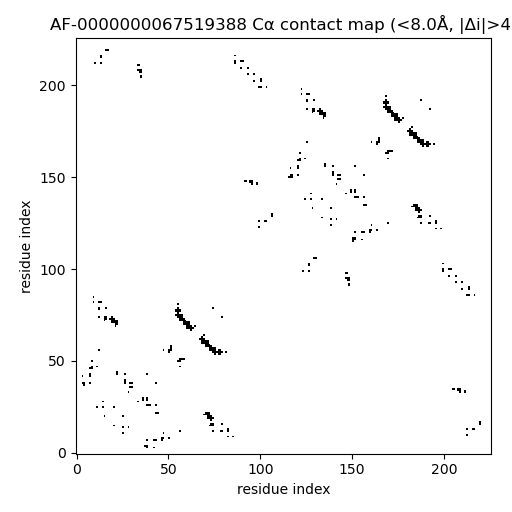C 1
ATOM 1620 O O . ASP B 1 89 ? 6.586 3.531 -3.08 1 94.5 89 ASP B O 1
ATOM 1624 N N . ILE B 1 90 ? 6.008 5.57 -2.377 1 95.38 90 ILE B N 1
ATOM 1625 C CA . ILE B 1 90 ? 4.652 5.461 -2.91 1 95.38 90 ILE B CA 1
ATOM 1626 C C . ILE B 1 90 ? 4.703 5.363 -4.434 1 95.38 90 ILE B C 1
ATOM 1628 O O . ILE B 1 90 ? 3.936 4.609 -5.039 1 95.38 90 ILE B O 1
ATOM 1632 N N . GLU B 1 91 ? 5.605 6.098 -5.047 1 96.38 91 GLU B N 1
ATOM 1633 C CA . GLU B 1 91 ? 5.773 6.004 -6.496 1 96.38 91 GLU B CA 1
ATOM 1634 C C . GLU B 1 91 ? 6.164 4.59 -6.914 1 96.38 91 GLU B C 1
ATOM 1636 O O . GLU B 1 91 ? 5.625 4.055 -7.887 1 96.38 91 GLU B O 1
ATOM 1641 N N . GLU B 1 92 ? 7.07 4.051 -6.246 1 94.56 92 GLU B N 1
ATOM 1642 C CA . GLU B 1 92 ? 7.504 2.688 -6.547 1 94.56 92 GLU B CA 1
ATOM 1643 C C . GLU B 1 92 ? 6.367 1.688 -6.332 1 94.56 92 GLU B C 1
ATOM 1645 O O . GLU B 1 92 ? 6.172 0.783 -7.148 1 94.56 92 GLU B O 1
ATOM 1650 N N . LYS B 1 93 ? 5.637 1.86 -5.309 1 92.88 93 LYS B N 1
ATOM 1651 C CA . LYS B 1 93 ? 4.512 0.984 -5.008 1 92.88 93 LYS B CA 1
ATOM 1652 C C . LYS B 1 93 ? 3.438 1.076 -6.086 1 92.88 93 LYS B C 1
ATOM 1654 O O . LYS B 1 93 ? 2.832 0.068 -6.457 1 92.88 93 LYS B O 1
ATOM 1659 N N . MET B 1 94 ? 3.23 2.26 -6.531 1 95.94 94 MET B N 1
ATOM 1660 C CA . MET B 1 94 ? 2.236 2.48 -7.578 1 95.94 94 MET B CA 1
ATOM 1661 C C . MET B 1 94 ? 2.553 1.649 -8.812 1 95.94 94 MET B C 1
ATOM 1663 O O . MET B 1 94 ? 1.646 1.139 -9.477 1 95.94 94 MET B O 1
ATOM 1667 N N . LYS B 1 95 ? 3.787 1.51 -9.148 1 96.56 95 LYS B N 1
ATOM 1668 C CA . LYS B 1 95 ? 4.188 0.717 -10.305 1 96.56 95 LYS B CA 1
ATOM 1669 C C . LYS B 1 95 ? 3.779 -0.744 -10.141 1 96.56 95 LYS B C 1
ATOM 1671 O O . LYS B 1 95 ? 3.213 -1.343 -11.055 1 96.56 95 LYS B O 1
ATOM 1676 N N . ASN B 1 96 ? 4.02 -1.257 -9.008 1 95.81 96 ASN B N 1
ATOM 1677 C CA . ASN B 1 96 ? 3.68 -2.65 -8.75 1 95.81 96 ASN B CA 1
ATOM 1678 C C . ASN B 1 96 ? 2.168 -2.859 -8.703 1 95.81 96 ASN B C 1
ATOM 1680 O O . ASN B 1 96 ? 1.659 -3.855 -9.219 1 95.81 96 ASN B O 1
ATOM 1684 N N . LEU B 1 97 ? 1.49 -1.969 -8.086 1 96.12 97 LEU B N 1
ATOM 1685 C CA . LEU B 1 97 ? 0.042 -2.107 -7.977 1 96.12 97 LEU B CA 1
ATOM 1686 C C . LEU B 1 97 ? -0.621 -1.985 -9.344 1 96.12 97 LEU B C 1
ATOM 1688 O O . LEU B 1 97 ? -1.596 -2.684 -9.633 1 96.12 97 LEU B O 1
ATOM 1692 N N . SER B 1 98 ? -0.118 -1.078 -10.141 1 97.25 98 SER B N 1
ATOM 1693 C CA . SER B 1 98 ? -0.606 -0.962 -11.516 1 97.25 98 SER B CA 1
ATOM 1694 C C . SER B 1 98 ? -0.372 -2.25 -12.297 1 97.25 98 SER B C 1
ATOM 1696 O O . SER B 1 98 ? -1.245 -2.697 -13.039 1 97.25 98 SER B O 1
ATOM 1698 N N . PHE B 1 99 ? 0.816 -2.793 -12.172 1 97.69 99 PHE B N 1
ATOM 1699 C CA . PHE B 1 99 ? 1.117 -4.078 -12.789 1 97.69 99 PHE B CA 1
ATOM 1700 C C . PHE B 1 99 ? 0.102 -5.133 -12.367 1 97.69 99 PHE B C 1
ATOM 1702 O O . PHE B 1 99 ? -0.444 -5.848 -13.211 1 97.69 99 PHE B O 1
ATOM 1709 N N . PHE B 1 100 ? -0.156 -5.211 -11.062 1 97.88 100 PHE B N 1
ATOM 1710 C CA . PHE B 1 100 ? -1.097 -6.18 -10.516 1 97.88 100 PHE B CA 1
ATOM 1711 C C . PHE B 1 100 ? -2.469 -6.027 -11.164 1 97.88 100 PHE B C 1
ATOM 1713 O O . PHE B 1 100 ? -3.041 -7.008 -11.648 1 97.88 100 PHE B O 1
ATOM 1720 N N . LEU B 1 101 ? -2.941 -4.848 -11.164 1 97.81 101 LEU B N 1
ATOM 1721 C CA . LEU B 1 101 ? -4.285 -4.598 -11.68 1 97.81 101 LEU B CA 1
ATOM 1722 C C . LEU B 1 101 ? -4.359 -4.895 -13.172 1 97.81 101 LEU B C 1
ATOM 1724 O O . LEU B 1 101 ? -5.371 -5.41 -13.656 1 97.81 101 LEU B O 1
ATOM 1728 N N . GLY B 1 102 ? -3.326 -4.508 -13.898 1 97.25 102 GLY B N 1
ATOM 1729 C CA . GLY B 1 102 ? -3.271 -4.824 -15.32 1 97.25 102 GLY B CA 1
ATOM 1730 C C . GLY B 1 102 ? -3.32 -6.312 -15.602 1 97.25 102 GLY B C 1
ATOM 1731 O O . GLY B 1 102 ? -4.09 -6.766 -16.453 1 97.25 102 GLY B O 1
ATOM 1732 N N . LYS B 1 103 ? -2.537 -7.051 -14.922 1 96.69 103 LYS B N 1
ATOM 1733 C CA . LYS B 1 103 ? -2.471 -8.492 -15.117 1 96.69 103 LYS B CA 1
ATOM 1734 C C . LYS B 1 103 ? -3.771 -9.172 -14.688 1 96.69 103 LYS B C 1
ATOM 1736 O O . LYS B 1 103 ? -4.234 -10.109 -15.344 1 96.69 103 LYS B O 1
ATOM 1741 N N . TYR B 1 104 ? -4.285 -8.789 -13.617 1 97.81 104 TYR B N 1
ATOM 1742 C CA . TYR B 1 104 ? -5.547 -9.336 -13.133 1 97.81 104 TYR B CA 1
ATOM 1743 C C . TYR B 1 104 ? -6.652 -9.156 -14.172 1 97.81 104 TYR B C 1
ATOM 1745 O O . TYR B 1 104 ? -7.449 -10.062 -14.398 1 97.81 104 TYR B O 1
ATOM 1753 N N . LYS B 1 105 ? -6.707 -7.969 -14.695 1 96 105 LYS B N 1
ATOM 1754 C CA . LYS B 1 105 ? -7.695 -7.684 -15.734 1 96 105 LYS B CA 1
ATOM 1755 C C . LYS B 1 105 ? -7.535 -8.633 -16.922 1 96 105 LYS B C 1
ATOM 1757 O O . LYS B 1 105 ? -8.523 -9.117 -17.469 1 96 105 LYS B O 1
ATOM 1762 N N . ASP B 1 106 ? -6.312 -8.891 -17.297 1 94.56 106 ASP B N 1
ATOM 1763 C CA . ASP B 1 106 ? -6.023 -9.797 -18.406 1 94.56 106 ASP B CA 1
ATOM 1764 C C . ASP B 1 106 ? -6.535 -11.203 -18.109 1 94.56 106 ASP B C 1
ATOM 1766 O O . ASP B 1 106 ? -6.977 -11.914 -19.016 1 94.56 106 ASP B O 1
ATOM 1770 N N . LEU B 1 107 ? -6.457 -11.586 -16.875 1 94.06 107 LEU B N 1
ATOM 1771 C CA . LEU B 1 107 ? -6.879 -12.922 -16.453 1 94.06 107 LEU B CA 1
ATOM 1772 C C . LEU B 1 107 ? -8.398 -13.062 -16.531 1 94.06 107 LEU B C 1
ATOM 1774 O O . LEU B 1 107 ? -8.914 -14.156 -16.75 1 94.06 107 LEU B O 1
ATOM 1778 N N . GLN B 1 108 ? -9.094 -12.039 -16.156 1 90.5 108 GLN B N 1
ATOM 1779 C CA . GLN B 1 108 ? -10.555 -12.07 -16.156 1 90.5 108 GLN B CA 1
ATOM 1780 C C . GLN B 1 108 ? -11.109 -12.016 -17.578 1 90.5 108 GLN B C 1
ATOM 1782 O O . GLN B 1 108 ? -12.211 -12.516 -17.844 1 90.5 108 GLN B O 1
ATOM 1787 N N . GLU B 1 109 ? -10.586 -11.156 -18.391 1 81.88 109 GLU B N 1
ATOM 1788 C CA . GLU B 1 109 ? -11.031 -11.047 -19.781 1 81.88 109 GLU B CA 1
ATOM 1789 C C . GLU B 1 109 ? -10.164 -11.891 -20.703 1 81.88 109 GLU B C 1
ATOM 1791 O O . GLU B 1 109 ? -9.336 -11.359 -21.453 1 81.88 109 GLU B O 1
ATOM 1796 N N . PRO B 1 110 ? -10.211 -13.195 -20.547 1 64.38 110 PRO B N 1
ATOM 1797 C CA . PRO B 1 110 ? -9.344 -13.945 -21.469 1 64.38 110 PRO B CA 1
ATOM 1798 C C . PRO B 1 110 ? -9.578 -13.57 -22.938 1 64.38 110 PRO B C 1
ATOM 1800 O O . PRO B 1 110 ? -10.656 -13.094 -23.297 1 64.38 110 PRO B O 1
ATOM 1803 N N . ASP B 1 111 ? -8.57 -13.297 -23.828 1 54.69 111 ASP B N 1
ATOM 1804 C CA . ASP B 1 111 ? -8.711 -13.031 -25.266 1 54.69 111 ASP B CA 1
ATOM 1805 C C . ASP B 1 111 ? -9.875 -13.828 -25.859 1 54.69 111 ASP B C 1
ATOM 1807 O O . ASP B 1 111 ? -9.914 -15.055 -25.734 1 54.69 111 ASP B O 1
ATOM 1811 N N . HIS B 1 112 ? -11.164 -13.32 -25.812 1 46.62 112 HIS B N 1
ATOM 1812 C CA . HIS B 1 112 ? -12.094 -13.734 -26.859 1 46.62 112 HIS B CA 1
ATOM 1813 C C . HIS B 1 112 ? -11.414 -13.773 -28.219 1 46.62 112 HIS B C 1
ATOM 1815 O O . HIS B 1 112 ? -11.828 -13.062 -29.141 1 46.62 112 HIS B O 1
ATOM 1821 N N . ASP B 1 113 ? -10.188 -14.219 -28.469 1 35.12 113 ASP B N 1
ATOM 1822 C CA . ASP B 1 113 ? -10.188 -14.664 -29.859 1 35.12 113 ASP B CA 1
ATOM 1823 C C . ASP B 1 113 ? -11.062 -15.898 -30.047 1 35.12 113 ASP B C 1
ATOM 1825 O O . ASP B 1 113 ? -11.078 -16.781 -29.188 1 35.12 113 ASP B O 1
#

Organism: Bacillus anthracis (NCBI:txid1392)

Solvent-accessible surface area (backbone atoms only — not comparable to full-atom values): 12705 Å² total; per-residue (Å²): 126,83,63,69,50,92,55,50,61,49,52,52,47,54,54,26,70,77,38,68,43,33,67,67,57,50,52,48,46,40,65,72,63,41,78,62,64,73,72,47,72,70,52,47,52,53,41,50,51,50,36,37,76,71,48,23,28,47,72,47,80,40,69,84,50,86,96,46,78,41,65,30,36,34,60,33,73,58,20,51,52,50,42,51,51,45,52,54,51,49,54,50,48,48,48,36,52,49,51,50,52,53,52,50,51,49,67,71,56,54,81,81,117,127,82,63,71,49,93,53,48,63,49,54,52,46,53,55,25,69,76,38,69,43,34,66,68,56,51,52,48,46,41,66,72,65,41,78,61,65,70,72,48,72,70,52,48,52,53,44,50,50,51,36,38,75,70,47,25,28,47,71,49,78,40,69,83,53,76,102,48,77,38,64,30,35,35,59,34,74,58,21,52,51,50,42,52,50,45,52,55,53,49,54,50,48,48,48,35,52,50,51,50,52,54,52,53,50,50,67,72,54,56,81,84,116